Protein AF-A0A7J4FK03-F1 (afdb_monomer_lite)

Radius of gyration: 20.82 Å; chains: 1; bounding box: 54×34×76 Å

Sequence (248 aa):
MVETRYYSAKLHLHSCFESKASMRGHCFRAKRLGVDIIWITDHDRRICWRRNKAFWEDNFERKHLANHLDAKGRFDGWRVIALDEGIVGGAELMSGISLSGKQSMRIWARSTHTRREWGSLQIKFSTKGKKHQRSLMMGVSISLAIRPEQDFGENGRLRICVELSQQPPSFDVENLTYVIGGNDEKDKTISLGDLKRGKWNILCLDLTNDALEYTKGGVDNVFGGLSLLVDSRRGEHVEFFIDDFRLR

Foldseek 3Di:
DPDDDDAAEAAEAAALAPDQAFPQRVVLVCVVVRHPYYHHDHDDCVVPHDLPDQLDKDQPPDPWADDPPQPDQRDAFKDFDDWDPQKDWDKTWDAPDGPDDGIWIKTKMWGALPFPDKTWTKMWGHDHPRSLKGQLVSQKKKKKKKAWQDWQEQFKKKKKKWWKFQHPDVRDIKIAIEMEHHDDPPDLYHYPYTDDHRDIDIDMGRQQCCQLPRTPPRSSIMGRTIMMIIIGGNGGMTMMTMGTITID

pLDDT: mean 89.6, std 10.39, range [51.88, 98.19]

Structure (mmCIF, N/CA/C/O backbone):
data_AF-A0A7J4FK03-F1
#
_entry.id   AF-A0A7J4FK03-F1
#
loop_
_atom_site.group_PDB
_atom_site.id
_atom_site.type_symbol
_atom_site.label_atom_id
_atom_site.label_alt_id
_atom_site.label_comp_id
_atom_site.label_asym_id
_atom_site.label_entity_id
_atom_site.label_seq_id
_atom_site.pdbx_PDB_ins_code
_atom_site.Cartn_x
_atom_site.Cartn_y
_atom_site.Cartn_z
_at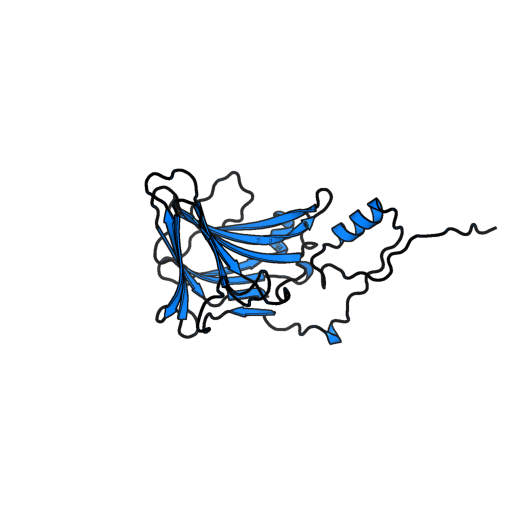om_site.occupancy
_atom_site.B_iso_or_equiv
_atom_site.auth_seq_id
_atom_site.auth_comp_id
_atom_site.auth_asym_id
_atom_site.auth_atom_id
_atom_site.pdbx_PDB_model_num
ATOM 1 N N . MET A 1 1 ? 30.052 -5.604 -50.661 1.00 62.19 1 MET A N 1
ATOM 2 C CA . MET A 1 1 ? 30.383 -4.655 -49.577 1.00 62.19 1 MET A CA 1
ATOM 3 C C . MET A 1 1 ? 29.383 -4.877 -48.462 1.00 62.19 1 MET A C 1
ATOM 5 O O . MET A 1 1 ? 28.198 -4.906 -48.758 1.00 62.19 1 MET A O 1
ATOM 9 N N . VAL A 1 2 ? 29.842 -5.112 -47.233 1.00 67.69 2 VAL A N 1
ATOM 10 C CA . VAL A 1 2 ? 28.948 -5.128 -46.067 1.00 67.69 2 VAL A CA 1
ATOM 11 C C . VAL A 1 2 ? 28.730 -3.673 -45.673 1.00 67.69 2 VAL A C 1
ATOM 13 O O . VAL A 1 2 ? 29.697 -2.943 -45.473 1.00 67.69 2 VAL A O 1
ATOM 16 N N . GLU A 1 3 ? 27.478 -3.235 -45.652 1.00 79.19 3 GLU A N 1
ATOM 17 C CA . GLU A 1 3 ? 27.119 -1.867 -45.294 1.00 79.19 3 GLU A CA 1
ATOM 18 C C . GLU A 1 3 ? 27.329 -1.657 -43.786 1.00 79.19 3 GLU A C 1
ATOM 20 O O . GLU A 1 3 ? 26.751 -2.365 -42.958 1.00 79.19 3 GLU A O 1
ATOM 25 N N . THR A 1 4 ? 28.189 -0.705 -43.417 1.00 85.38 4 THR A N 1
ATOM 26 C CA . THR A 1 4 ? 28.418 -0.344 -42.013 1.00 85.38 4 THR A CA 1
ATOM 27 C C . THR A 1 4 ? 27.246 0.492 -41.516 1.00 85.38 4 THR A C 1
ATOM 29 O O . THR A 1 4 ? 27.073 1.638 -41.930 1.00 85.38 4 THR A O 1
ATOM 32 N N . ARG A 1 5 ? 26.454 -0.065 -40.597 1.00 88.69 5 ARG A N 1
ATOM 33 C CA . ARG A 1 5 ? 25.326 0.627 -39.965 1.00 88.69 5 ARG A CA 1
ATOM 34 C C . ARG A 1 5 ? 25.662 1.032 -38.533 1.00 88.69 5 ARG A C 1
ATOM 36 O O . ARG A 1 5 ? 26.142 0.214 -37.751 1.00 88.69 5 ARG A O 1
ATOM 43 N N . TYR A 1 6 ? 25.374 2.286 -38.190 1.00 89.62 6 TYR A N 1
ATOM 44 C CA . TYR A 1 6 ? 25.494 2.802 -36.828 1.00 89.62 6 TYR A CA 1
ATOM 45 C C . TYR A 1 6 ? 24.207 2.548 -36.045 1.00 89.62 6 TYR A C 1
ATOM 47 O O . TYR A 1 6 ? 23.111 2.719 -36.578 1.00 89.62 6 TYR A O 1
ATOM 55 N N . TYR A 1 7 ? 24.362 2.171 -34.777 1.00 91.81 7 TYR A N 1
ATOM 56 C CA . TYR A 1 7 ? 23.262 1.963 -33.842 1.00 91.81 7 TYR A CA 1
ATOM 57 C C . TYR A 1 7 ? 23.482 2.809 -32.597 1.00 91.81 7 TYR A C 1
ATOM 59 O O . TYR A 1 7 ? 24.579 2.853 -32.034 1.00 91.81 7 TYR A O 1
ATOM 67 N N . SER A 1 8 ? 22.423 3.468 -32.155 1.00 94.00 8 SER A N 1
ATOM 68 C CA . SER A 1 8 ? 22.392 4.184 -30.891 1.00 94.00 8 SER A CA 1
ATOM 69 C C . SER A 1 8 ? 22.134 3.203 -29.744 1.00 94.00 8 SER A C 1
ATOM 71 O O . SER A 1 8 ? 21.221 2.376 -29.788 1.00 94.00 8 SER A O 1
ATOM 73 N N . ALA A 1 9 ? 22.954 3.270 -28.696 1.00 93.38 9 ALA A N 1
ATOM 74 C CA . ALA A 1 9 ? 22.885 2.324 -27.588 1.00 93.38 9 ALA A CA 1
ATOM 75 C C . ALA A 1 9 ? 22.925 3.027 -26.227 1.00 93.38 9 ALA A C 1
ATOM 77 O O . ALA A 1 9 ? 23.769 3.889 -25.976 1.00 93.38 9 ALA A O 1
ATOM 78 N N . LYS A 1 10 ? 22.043 2.613 -25.312 1.00 93.06 10 LYS A N 1
ATOM 79 C CA . LYS A 1 10 ? 22.104 2.961 -23.887 1.00 93.06 10 LYS A CA 1
ATOM 80 C C . LYS A 1 10 ? 22.686 1.778 -23.118 1.00 93.06 10 LYS A C 1
ATOM 82 O O . LYS A 1 10 ? 21.983 0.806 -22.874 1.00 93.06 10 LYS A O 1
ATOM 87 N N . LEU A 1 11 ? 23.962 1.874 -22.743 1.00 92.00 11 LEU A N 1
ATOM 88 C CA . LEU A 1 11 ? 24.744 0.719 -22.273 1.00 92.00 11 LEU A CA 1
ATOM 89 C C . LEU A 1 11 ? 24.692 0.434 -20.762 1.00 92.00 11 LEU A C 1
ATOM 91 O O . LEU A 1 11 ? 25.147 -0.615 -20.326 1.00 92.00 11 LEU A O 1
ATOM 95 N N . HIS A 1 12 ? 24.180 1.365 -19.960 1.00 91.00 12 HIS A N 1
ATOM 96 C CA . HIS A 1 12 ? 24.112 1.207 -18.509 1.00 91.00 12 HIS A CA 1
ATOM 97 C C . HIS A 1 12 ? 22.764 1.705 -18.002 1.00 91.00 12 HIS A C 1
ATOM 99 O O . HIS A 1 12 ? 22.457 2.906 -18.076 1.00 91.00 12 HIS A O 1
ATOM 105 N N . LEU A 1 13 ? 21.944 0.761 -17.555 1.00 89.81 13 LEU A N 1
ATOM 106 C CA . LEU A 1 13 ? 20.583 0.987 -17.103 1.00 89.81 13 LEU A CA 1
ATOM 107 C C . LEU A 1 13 ? 20.190 -0.100 -16.107 1.00 89.81 13 LEU A C 1
ATOM 109 O O . LEU A 1 13 ? 20.446 -1.274 -16.345 1.00 89.81 13 LEU A O 1
ATOM 113 N N . HIS A 1 14 ? 19.525 0.294 -15.031 1.00 88.25 14 HIS A N 1
ATOM 114 C CA . HIS A 1 14 ? 18.989 -0.638 -14.047 1.00 88.25 14 HIS A CA 1
ATOM 115 C C . HIS A 1 14 ? 17.530 -0.958 -14.358 1.00 88.25 14 HIS A C 1
ATOM 117 O O . HIS A 1 14 ? 16.763 -0.061 -14.715 1.00 88.25 14 HIS A O 1
ATOM 123 N N . SER A 1 15 ? 17.155 -2.222 -14.214 1.00 87.00 15 SER A N 1
ATOM 124 C CA . SER A 1 15 ? 15.799 -2.718 -14.404 1.00 87.00 15 SER A CA 1
ATOM 125 C C . SER A 1 15 ? 14.886 -2.391 -13.219 1.00 87.00 15 SER A C 1
ATOM 127 O O . SER A 1 15 ? 15.289 -1.793 -12.217 1.00 87.00 15 SER A O 1
ATOM 129 N N . CYS A 1 16 ? 13.649 -2.884 -13.298 1.00 84.50 16 CYS A N 1
ATOM 130 C CA . CYS A 1 16 ? 12.690 -2.896 -12.197 1.00 84.50 16 CYS A CA 1
ATOM 131 C C . CYS A 1 16 ? 13.201 -3.594 -10.917 1.00 84.50 16 CYS A C 1
ATOM 133 O O . CYS A 1 16 ? 12.658 -3.360 -9.838 1.00 84.50 16 CYS A O 1
ATOM 135 N N . PHE A 1 17 ? 14.232 -4.446 -10.994 1.00 82.88 17 PHE A N 1
ATOM 136 C CA . PHE A 1 17 ? 14.801 -5.117 -9.820 1.00 82.88 17 PHE A CA 1
ATOM 137 C C . PHE A 1 17 ? 15.606 -4.181 -8.914 1.00 82.88 17 PHE A C 1
ATOM 139 O O . PHE A 1 17 ? 15.760 -4.480 -7.730 1.00 82.88 17 PHE A O 1
ATOM 146 N N . GLU A 1 18 ? 16.084 -3.052 -9.438 1.00 79.44 18 GLU A N 1
ATOM 147 C CA . GLU A 1 18 ? 16.926 -2.103 -8.694 1.00 79.44 18 GLU A CA 1
ATOM 148 C C . GLU A 1 18 ? 16.458 -0.650 -8.802 1.00 79.44 18 GLU A C 1
ATOM 150 O O . GLU A 1 18 ? 16.918 0.221 -8.062 1.00 79.44 18 GLU A O 1
ATOM 155 N N . SER A 1 19 ? 15.528 -0.379 -9.713 1.00 78.19 19 SER A N 1
ATOM 156 C CA . SER A 1 19 ? 14.978 0.940 -9.984 1.00 78.19 19 SER A CA 1
ATOM 157 C C . SER A 1 19 ? 13.458 0.937 -9.867 1.00 78.19 19 SER A C 1
ATOM 159 O O . SER A 1 19 ? 12.792 -0.086 -9.955 1.00 78.19 19 SER A O 1
ATOM 161 N N . LYS A 1 20 ? 12.892 2.135 -9.722 1.00 81.94 20 LYS A N 1
ATOM 162 C CA . LYS A 1 20 ? 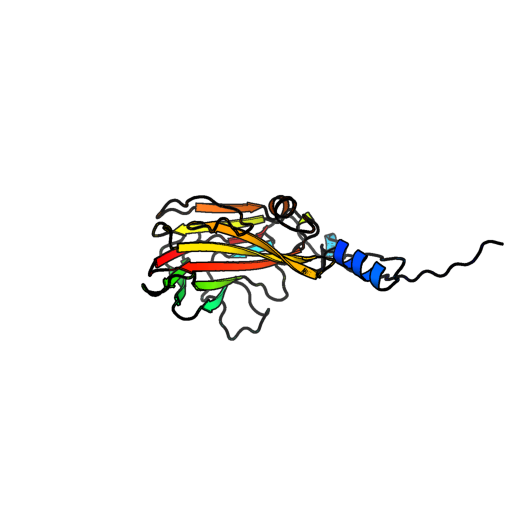11.443 2.389 -9.678 1.00 81.94 20 LYS A CA 1
ATOM 163 C C . LYS A 1 20 ? 10.743 2.288 -11.041 1.00 81.94 20 LYS A C 1
ATOM 165 O O . LYS A 1 20 ? 9.535 2.488 -11.116 1.00 81.94 20 LYS A O 1
ATOM 170 N N . ALA A 1 21 ? 11.500 2.121 -12.123 1.00 85.75 21 ALA A N 1
ATOM 171 C CA . ALA A 1 21 ? 10.977 2.128 -13.483 1.00 85.75 21 ALA A CA 1
ATOM 172 C C . ALA A 1 21 ? 10.713 0.701 -13.974 1.00 85.75 21 ALA A C 1
ATOM 174 O O . ALA A 1 21 ? 11.497 -0.208 -13.714 1.00 85.75 21 ALA A O 1
ATOM 175 N N . SER A 1 22 ? 9.610 0.524 -14.699 1.00 90.12 22 SER A N 1
ATOM 176 C CA . SER A 1 22 ? 9.280 -0.742 -15.348 1.00 90.12 22 SER A CA 1
ATOM 177 C C . SER A 1 22 ? 10.165 -0.986 -16.574 1.00 90.12 22 SER A C 1
ATOM 179 O O . SER A 1 22 ? 10.638 -0.040 -17.221 1.00 90.12 22 SER A O 1
ATOM 181 N N . MET A 1 23 ? 10.374 -2.254 -16.929 1.00 91.12 23 MET A N 1
ATOM 182 C CA . MET A 1 23 ? 11.131 -2.637 -18.125 1.00 91.12 23 MET A CA 1
ATOM 183 C C . MET A 1 23 ? 10.460 -2.107 -19.384 1.00 91.12 23 MET A C 1
ATOM 185 O O . MET A 1 23 ? 11.107 -1.523 -20.257 1.00 91.12 23 MET A O 1
ATOM 189 N N . ARG A 1 24 ? 9.133 -2.229 -19.451 1.00 91.56 24 ARG A N 1
ATOM 190 C CA . ARG A 1 24 ? 8.324 -1.680 -20.535 1.00 91.56 24 ARG A CA 1
ATOM 191 C C . ARG A 1 24 ? 8.482 -0.166 -20.633 1.00 91.56 24 ARG A C 1
ATOM 193 O O . ARG A 1 24 ? 8.555 0.364 -21.742 1.00 91.56 24 ARG A O 1
ATOM 200 N N . GLY A 1 25 ? 8.567 0.531 -19.500 1.00 91.00 25 GLY A N 1
ATOM 201 C CA . GLY A 1 25 ? 8.829 1.966 -19.447 1.00 91.00 25 GLY A CA 1
ATOM 202 C C . GLY A 1 25 ? 10.163 2.338 -20.096 1.00 91.00 25 GLY A C 1
ATOM 203 O O . GLY A 1 25 ? 10.214 3.271 -20.905 1.00 91.00 25 GLY A O 1
ATOM 204 N N . HIS A 1 26 ? 11.223 1.579 -19.808 1.00 92.12 26 HIS A N 1
ATOM 205 C CA . HIS A 1 26 ? 12.528 1.756 -20.448 1.00 92.12 26 HIS A CA 1
ATOM 206 C C . HIS A 1 26 ? 12.468 1.529 -21.961 1.00 92.12 26 HIS A C 1
ATOM 208 O O . HIS A 1 26 ? 12.874 2.414 -22.719 1.00 92.12 26 HIS A O 1
ATOM 214 N N . CYS A 1 27 ? 11.887 0.413 -22.407 1.00 92.25 27 CYS A N 1
ATOM 215 C CA . CYS A 1 27 ? 11.750 0.092 -23.830 1.00 92.25 27 CYS A CA 1
ATOM 216 C C . CYS A 1 27 ? 10.915 1.132 -24.590 1.00 92.25 27 CYS A C 1
ATOM 218 O O . CYS A 1 27 ? 11.285 1.558 -25.685 1.00 92.25 27 CYS A O 1
ATOM 220 N N . PHE A 1 28 ? 9.811 1.598 -24.000 1.00 93.69 28 PHE A N 1
ATOM 221 C CA . PHE A 1 28 ? 8.960 2.610 -24.620 1.00 93.69 28 PHE A CA 1
ATOM 222 C C . PHE A 1 28 ? 9.691 3.946 -24.790 1.00 93.69 28 PHE A C 1
ATOM 224 O O . PHE A 1 28 ? 9.608 4.563 -25.854 1.00 93.69 28 PHE A O 1
ATOM 231 N N . ARG A 1 29 ? 10.433 4.399 -23.767 1.00 92.56 29 ARG A N 1
ATOM 232 C CA . ARG A 1 29 ? 11.220 5.638 -23.868 1.00 92.56 29 ARG A CA 1
ATOM 233 C C . ARG A 1 29 ? 12.353 5.517 -24.876 1.00 92.56 29 ARG A C 1
ATOM 235 O O . ARG A 1 29 ? 12.533 6.444 -25.656 1.00 92.56 29 ARG A O 1
ATOM 242 N N . ALA A 1 30 ? 13.072 4.397 -24.889 1.00 93.38 30 ALA A N 1
ATOM 243 C CA . ALA A 1 30 ? 14.131 4.160 -25.865 1.00 93.38 30 ALA A CA 1
ATOM 244 C C . ALA A 1 30 ? 13.597 4.254 -27.296 1.00 93.38 30 ALA A C 1
ATOM 246 O O . ALA A 1 30 ? 14.106 5.051 -28.079 1.00 93.38 30 ALA A O 1
ATOM 247 N N . LYS A 1 31 ? 12.485 3.566 -27.590 1.00 93.56 31 LYS A N 1
ATOM 248 C CA . LYS A 1 31 ? 11.832 3.639 -28.902 1.00 93.56 31 LYS A CA 1
ATOM 249 C C . LYS A 1 31 ? 11.440 5.071 -29.279 1.00 93.56 31 LYS A C 1
ATOM 251 O O . LYS A 1 31 ? 11.669 5.484 -30.410 1.00 93.56 31 LYS A O 1
ATOM 256 N N . ARG A 1 32 ? 10.875 5.851 -28.347 1.00 94.81 32 ARG A N 1
ATOM 257 C CA . ARG A 1 32 ? 10.510 7.261 -28.601 1.00 94.81 32 ARG A CA 1
ATOM 258 C C . ARG A 1 32 ? 11.710 8.172 -28.852 1.00 94.81 32 ARG A C 1
ATOM 260 O O . ARG A 1 32 ? 11.554 9.176 -29.535 1.00 94.81 32 ARG A O 1
ATOM 267 N N . LEU A 1 33 ? 12.863 7.847 -28.278 1.00 94.81 33 LEU A N 1
ATOM 268 C CA . LEU A 1 33 ? 14.102 8.606 -28.435 1.00 94.81 33 LEU A CA 1
ATOM 269 C C . LEU A 1 33 ? 14.949 8.121 -29.620 1.00 94.81 33 LEU A C 1
ATOM 271 O O . LEU A 1 33 ? 16.035 8.650 -29.828 1.00 94.81 33 LEU A O 1
ATOM 275 N N . GLY A 1 34 ? 14.476 7.122 -30.373 1.00 94.81 34 GLY A N 1
ATOM 276 C CA . GLY A 1 34 ? 15.239 6.520 -31.465 1.00 94.81 34 GLY A CA 1
ATOM 277 C C . GLY A 1 34 ? 16.458 5.728 -30.990 1.00 94.81 34 GLY A C 1
ATOM 278 O O . GLY A 1 34 ? 17.393 5.582 -31.760 1.00 94.81 34 GLY A O 1
ATOM 279 N N . VAL A 1 35 ? 16.460 5.252 -29.737 1.00 96.00 35 VAL A N 1
ATOM 280 C CA . VAL A 1 35 ? 17.515 4.382 -29.201 1.00 96.00 35 VAL A CA 1
ATOM 281 C C . VAL A 1 35 ? 17.285 2.954 -29.686 1.00 96.00 35 VAL A C 1
ATOM 283 O O . VAL A 1 35 ? 16.257 2.356 -29.363 1.00 96.00 35 VAL A O 1
ATOM 286 N N . ASP A 1 36 ? 18.249 2.409 -30.423 1.00 93.50 36 ASP A N 1
ATOM 287 C CA . ASP A 1 36 ? 18.150 1.086 -31.047 1.00 93.50 36 ASP A CA 1
ATOM 288 C C . ASP A 1 36 ? 18.372 -0.050 -30.040 1.00 93.50 36 ASP A C 1
ATOM 290 O O . ASP A 1 36 ? 17.720 -1.092 -30.111 1.00 93.50 36 ASP A O 1
ATOM 294 N N . ILE A 1 37 ? 19.296 0.146 -29.091 1.00 93.56 37 ILE A N 1
ATOM 295 C CA . ILE A 1 37 ? 19.732 -0.886 -28.142 1.00 93.56 37 ILE A CA 1
ATOM 296 C C . ILE A 1 37 ? 19.673 -0.356 -26.708 1.00 93.56 37 ILE A C 1
ATOM 298 O O . ILE A 1 37 ? 20.207 0.708 -26.388 1.00 93.56 37 ILE A O 1
ATOM 302 N N . ILE A 1 38 ? 19.088 -1.146 -25.809 1.00 94.00 38 ILE A N 1
ATOM 303 C CA . ILE A 1 38 ? 19.212 -0.957 -24.362 1.00 94.00 38 ILE A CA 1
ATOM 304 C C . ILE A 1 38 ? 19.983 -2.140 -23.796 1.00 94.00 38 ILE A C 1
ATOM 306 O O . ILE A 1 38 ? 19.612 -3.289 -24.023 1.00 94.00 38 ILE A O 1
ATOM 310 N N . TRP A 1 39 ? 21.012 -1.848 -23.013 1.00 92.88 39 TRP A N 1
ATOM 311 C CA . TRP A 1 39 ? 21.715 -2.833 -22.212 1.00 92.88 39 TRP A CA 1
ATOM 312 C C . TRP A 1 39 ? 21.396 -2.600 -20.738 1.00 92.88 39 TRP A C 1
ATOM 314 O O . TRP A 1 39 ? 21.617 -1.512 -20.201 1.00 92.88 39 TRP A O 1
ATOM 324 N N . ILE A 1 40 ? 20.870 -3.634 -20.088 1.00 90.88 40 ILE A N 1
ATOM 325 C CA . ILE A 1 40 ? 20.495 -3.602 -18.676 1.00 90.88 40 ILE A CA 1
ATOM 326 C C . ILE A 1 40 ? 21.610 -4.240 -17.856 1.00 90.88 40 ILE A C 1
ATOM 328 O O . ILE A 1 40 ? 22.058 -5.346 -18.150 1.00 90.88 40 ILE A O 1
ATOM 332 N N . THR A 1 41 ? 22.075 -3.512 -16.849 1.00 90.50 41 THR A N 1
ATOM 333 C CA . THR A 1 41 ? 23.257 -3.815 -16.038 1.00 90.50 41 THR A CA 1
ATOM 334 C C . THR A 1 41 ? 22.912 -3.729 -14.555 1.00 90.50 41 THR A C 1
ATOM 336 O O . THR A 1 41 ? 23.447 -2.880 -13.840 1.00 90.50 41 THR A O 1
ATOM 339 N N . ASP A 1 42 ? 21.992 -4.574 -14.097 1.00 87.00 42 ASP A N 1
ATOM 340 C CA . ASP A 1 42 ? 21.705 -4.690 -12.664 1.00 87.00 42 ASP A CA 1
ATOM 341 C C . ASP A 1 42 ? 22.919 -5.221 -11.894 1.00 87.00 42 ASP A C 1
ATOM 343 O O . ASP A 1 42 ? 23.751 -5.955 -12.440 1.00 87.00 42 ASP A O 1
ATOM 347 N N . HIS A 1 43 ? 23.016 -4.873 -10.613 1.00 83.00 43 HIS A N 1
ATOM 348 C CA . HIS A 1 43 ? 24.051 -5.398 -9.738 1.00 83.00 43 HIS A CA 1
ATOM 349 C C . HIS A 1 43 ? 23.846 -6.894 -9.476 1.00 83.00 43 HIS A C 1
ATOM 351 O O . HIS A 1 43 ? 22.738 -7.441 -9.434 1.00 83.00 43 HIS A O 1
ATOM 357 N N . ASP A 1 44 ? 24.960 -7.579 -9.230 1.00 79.81 44 ASP A N 1
ATOM 358 C CA . ASP A 1 44 ? 24.939 -8.974 -8.818 1.00 79.81 44 ASP A CA 1
ATOM 359 C C . ASP A 1 44 ? 24.281 -9.117 -7.435 1.00 79.81 44 ASP A C 1
ATOM 361 O O . ASP A 1 44 ? 24.718 -8.545 -6.430 1.00 79.81 44 ASP A O 1
ATOM 365 N N . ARG A 1 45 ? 23.238 -9.948 -7.360 1.00 66.12 45 ARG A N 1
ATOM 366 C CA . ARG A 1 45 ? 22.487 -10.205 -6.124 1.00 66.12 45 ARG A CA 1
ATOM 367 C C . ARG A 1 45 ? 23.341 -10.770 -4.988 1.00 66.12 45 ARG A C 1
ATOM 369 O O . ARG A 1 45 ? 22.996 -10.536 -3.831 1.00 66.12 45 ARG A O 1
ATOM 376 N N . ARG A 1 46 ? 24.450 -11.462 -5.280 1.00 64.75 46 ARG A N 1
ATOM 377 C CA . ARG A 1 46 ? 25.405 -11.964 -4.269 1.00 64.75 46 ARG A CA 1
ATOM 378 C C . ARG A 1 46 ? 26.086 -10.833 -3.504 1.00 64.75 46 ARG A C 1
ATOM 380 O O . ARG A 1 46 ? 26.491 -11.032 -2.364 1.00 64.75 46 ARG A O 1
ATOM 387 N N . ILE A 1 47 ? 26.198 -9.663 -4.125 1.00 59.53 47 ILE A N 1
ATOM 388 C CA . ILE A 1 47 ? 26.866 -8.492 -3.558 1.00 59.53 47 ILE A CA 1
ATOM 389 C C . ILE A 1 47 ? 25.865 -7.628 -2.781 1.00 59.53 47 ILE A C 1
ATOM 391 O O . ILE A 1 47 ? 26.239 -6.998 -1.794 1.00 59.53 47 ILE A O 1
ATOM 395 N N . CYS A 1 48 ? 24.583 -7.631 -3.164 1.00 53.62 48 CYS A N 1
ATOM 396 C CA . CYS A 1 48 ? 23.648 -6.621 -2.672 1.00 53.62 48 CYS A CA 1
ATOM 397 C C . CYS A 1 48 ? 22.419 -7.149 -1.886 1.00 53.62 48 CYS A C 1
ATOM 399 O O . CYS A 1 48 ? 21.813 -6.344 -1.181 1.00 53.62 48 CYS A O 1
ATOM 401 N N . TRP A 1 49 ? 21.996 -8.429 -1.967 1.00 54.94 49 TRP A N 1
ATOM 402 C CA . TRP A 1 49 ? 20.666 -8.840 -1.447 1.00 54.94 49 TRP A CA 1
ATOM 403 C C . TRP A 1 49 ? 20.622 -10.228 -0.773 1.00 54.94 49 TRP A C 1
ATOM 405 O O . TRP A 1 49 ? 20.857 -11.259 -1.402 1.00 54.94 49 TRP A O 1
ATOM 415 N N . ARG A 1 50 ? 20.215 -10.286 0.508 1.00 51.88 50 ARG A N 1
ATOM 416 C CA . ARG A 1 50 ? 19.874 -11.543 1.211 1.00 51.88 50 ARG A CA 1
ATOM 417 C C . ARG A 1 50 ? 18.398 -11.899 0.969 1.00 51.88 50 ARG A C 1
ATOM 419 O O . ARG A 1 50 ? 17.520 -11.133 1.343 1.00 51.88 50 ARG A O 1
ATOM 426 N N . ARG A 1 51 ? 18.140 -13.071 0.372 1.00 51.94 51 ARG A N 1
ATOM 427 C CA . ARG A 1 51 ? 16.828 -13.526 -0.147 1.00 51.94 51 ARG A CA 1
ATOM 428 C C . ARG A 1 51 ? 15.812 -14.058 0.883 1.00 51.94 51 ARG A C 1
ATOM 430 O O . ARG A 1 51 ? 14.650 -14.184 0.535 1.00 51.94 51 ARG A O 1
ATOM 437 N N . ASN A 1 52 ? 16.212 -14.382 2.116 1.00 52.00 52 ASN A N 1
ATOM 438 C CA . ASN A 1 52 ? 15.413 -15.277 2.979 1.00 52.00 52 ASN A CA 1
ATOM 439 C C . ASN A 1 52 ? 14.719 -14.604 4.182 1.00 52.00 52 ASN A C 1
ATOM 441 O O . ASN A 1 52 ? 14.429 -15.275 5.169 1.00 52.00 52 ASN A O 1
ATOM 445 N N . LYS A 1 53 ? 14.476 -13.290 4.160 1.00 61.38 53 LYS A N 1
ATOM 446 C CA . LYS A 1 53 ? 13.743 -12.588 5.231 1.00 61.38 53 LYS A CA 1
ATOM 447 C C . LYS A 1 53 ? 12.756 -11.595 4.630 1.00 61.38 53 LYS A C 1
ATOM 449 O O . LYS A 1 53 ? 13.015 -11.091 3.540 1.00 61.38 53 LYS A O 1
ATOM 454 N N . ALA A 1 54 ? 11.680 -11.292 5.367 1.00 57.31 54 ALA A N 1
ATOM 455 C CA . ALA A 1 54 ? 10.889 -10.094 5.100 1.00 57.31 54 ALA A CA 1
ATOM 456 C C . ALA A 1 54 ? 11.862 -8.922 4.958 1.00 57.31 54 ALA A C 1
ATOM 458 O O . ALA A 1 54 ? 12.758 -8.746 5.791 1.00 57.31 54 ALA A O 1
ATOM 459 N N . PHE A 1 55 ? 11.754 -8.183 3.861 1.00 79.81 55 PHE A N 1
ATOM 460 C CA . PHE A 1 55 ? 12.701 -7.108 3.602 1.00 79.81 55 PHE A CA 1
ATOM 461 C C . PHE A 1 55 ? 12.316 -5.827 4.346 1.00 79.81 55 PHE A C 1
ATOM 463 O O . PHE A 1 55 ? 13.134 -4.910 4.440 1.00 79.81 55 PHE A O 1
ATOM 470 N N . TRP A 1 56 ? 11.104 -5.781 4.905 1.00 87.75 56 TRP A N 1
ATOM 471 C CA . TRP A 1 56 ? 10.730 -4.846 5.952 1.00 87.75 56 TRP A CA 1
ATOM 472 C C . TRP A 1 56 ? 9.763 -5.481 6.955 1.00 87.75 56 TRP A C 1
ATOM 474 O O . TRP A 1 56 ? 8.862 -6.225 6.569 1.00 87.75 56 TRP A O 1
ATOM 484 N N . GLU A 1 57 ? 9.934 -5.141 8.230 1.00 90.75 57 GLU A N 1
ATOM 485 C CA . GLU A 1 57 ? 9.059 -5.541 9.331 1.00 90.75 57 GLU A CA 1
ATOM 486 C C . GLU A 1 57 ? 8.842 -4.344 10.264 1.00 90.75 57 GLU A C 1
ATOM 488 O O . GLU A 1 57 ? 9.775 -3.588 10.547 1.00 90.75 57 GLU A O 1
ATOM 493 N N . ASP A 1 58 ? 7.602 -4.151 10.704 1.00 91.31 58 ASP A N 1
ATOM 494 C CA . ASP A 1 58 ? 7.228 -3.156 11.702 1.00 91.31 58 ASP A CA 1
ATOM 495 C C . ASP A 1 58 ? 6.294 -3.796 12.732 1.00 91.31 58 ASP A C 1
ATOM 497 O O . ASP A 1 58 ? 5.129 -4.067 12.448 1.00 91.31 58 ASP A O 1
ATOM 501 N N . ASN A 1 59 ? 6.833 -4.034 13.925 1.00 88.56 59 ASN A N 1
ATOM 502 C CA . ASN A 1 59 ? 6.111 -4.544 15.092 1.00 88.56 59 ASN A CA 1
ATOM 503 C C . ASN A 1 59 ? 5.634 -3.418 16.020 1.00 88.56 59 ASN A C 1
ATOM 505 O O . ASN A 1 59 ? 5.273 -3.668 17.160 1.00 88.56 59 ASN A O 1
ATOM 509 N N . PHE A 1 60 ? 5.737 -2.161 15.575 1.00 93.50 60 PHE A N 1
ATOM 510 C CA . PHE A 1 60 ? 5.266 -0.986 16.297 1.00 93.50 60 PHE A CA 1
ATOM 511 C C . PHE A 1 60 ? 5.915 -0.717 17.662 1.00 93.50 60 PHE A C 1
ATOM 513 O O . PHE A 1 60 ? 5.543 0.262 18.290 1.00 93.50 60 PHE A O 1
ATOM 520 N N . GLU A 1 61 ? 6.979 -1.420 18.070 1.00 93.69 61 GLU A N 1
ATOM 521 C CA . GLU A 1 61 ? 7.689 -1.254 19.363 1.00 93.69 61 GLU A CA 1
ATOM 522 C C . GLU A 1 61 ? 8.561 0.023 19.473 1.00 93.69 61 GLU A C 1
ATOM 524 O O . GLU A 1 61 ? 9.321 0.228 20.422 1.00 93.69 61 GLU A O 1
ATOM 529 N N . ARG A 1 62 ? 8.478 0.915 18.486 1.00 89.25 62 ARG A N 1
ATOM 530 C CA . ARG A 1 62 ? 9.157 2.221 18.478 1.00 89.25 62 ARG A CA 1
ATOM 531 C C . ARG A 1 62 ? 8.498 3.201 19.461 1.00 89.25 62 ARG A C 1
ATOM 533 O O . ARG A 1 62 ? 7.332 3.068 19.790 1.00 89.25 62 ARG A O 1
ATOM 540 N N . LYS A 1 63 ? 9.202 4.254 19.892 1.00 87.50 63 LYS A N 1
ATOM 541 C CA . LYS A 1 63 ? 8.627 5.235 20.841 1.00 87.50 63 LYS A CA 1
ATOM 542 C C . LYS A 1 63 ? 7.498 6.083 20.249 1.00 87.50 63 LYS A C 1
ATOM 544 O O . LYS A 1 63 ? 6.555 6.422 20.952 1.00 87.50 63 LYS A O 1
ATOM 549 N N . HIS A 1 64 ? 7.618 6.454 18.976 1.00 89.19 64 HIS A N 1
ATOM 550 C CA . HIS A 1 64 ? 6.685 7.349 18.295 1.00 89.19 64 HIS A CA 1
ATOM 551 C C . HIS A 1 64 ? 6.527 6.940 16.827 1.00 89.19 64 HIS A C 1
ATOM 553 O O . HIS A 1 64 ? 7.452 6.377 16.231 1.00 89.19 64 HIS A O 1
ATOM 559 N N . LEU A 1 65 ? 5.374 7.265 16.236 1.00 90.06 65 LEU A N 1
ATOM 560 C CA . LEU A 1 65 ? 5.205 7.269 14.782 1.00 90.06 65 LEU A CA 1
ATOM 561 C C . LEU A 1 65 ? 6.114 8.330 14.141 1.00 90.06 65 LEU A C 1
ATOM 563 O O . LEU A 1 65 ? 6.583 9.255 14.810 1.00 90.06 65 LEU A O 1
ATOM 567 N N . ALA A 1 66 ? 6.365 8.206 12.839 1.00 86.25 66 ALA A N 1
ATOM 568 C CA . ALA A 1 66 ? 7.156 9.200 12.125 1.00 86.25 66 ALA A CA 1
ATOM 569 C C . ALA A 1 66 ? 6.409 10.542 12.083 1.00 86.25 66 ALA A C 1
ATOM 571 O O . ALA A 1 66 ? 5.204 10.588 11.831 1.00 86.25 66 ALA A O 1
ATOM 572 N N . ASN A 1 67 ? 7.123 11.646 12.301 1.00 77.94 67 ASN A N 1
ATOM 573 C CA . ASN A 1 67 ? 6.523 12.971 12.479 1.00 77.94 67 ASN A CA 1
ATOM 574 C C . ASN A 1 67 ? 6.740 13.863 11.249 1.00 77.94 67 ASN A C 1
ATOM 576 O O . ASN A 1 67 ? 7.581 13.586 10.407 1.00 77.94 67 ASN A O 1
ATOM 580 N N . HIS A 1 68 ? 6.000 14.964 11.126 1.00 63.53 68 HIS A N 1
ATOM 581 C CA . HIS A 1 68 ? 6.085 15.861 9.965 1.00 63.53 68 HIS A CA 1
ATOM 582 C C . HIS A 1 68 ? 7.479 16.490 9.741 1.00 63.53 68 HIS A C 1
ATOM 584 O O . HIS A 1 68 ? 7.760 16.928 8.625 1.00 63.53 68 HIS A O 1
ATOM 590 N N . LEU A 1 69 ? 8.350 16.510 10.761 1.00 62.41 69 LEU A N 1
ATOM 591 C CA . LEU A 1 69 ? 9.701 17.072 10.680 1.00 62.41 69 LEU A CA 1
ATOM 592 C C . LEU A 1 69 ? 10.674 16.171 9.911 1.00 62.41 69 LEU A C 1
ATOM 594 O O . LEU A 1 69 ? 11.664 16.680 9.379 1.00 62.41 69 LEU A O 1
ATOM 598 N N . ASP A 1 70 ? 10.401 14.868 9.757 1.00 61.59 70 ASP A N 1
ATOM 599 C CA . ASP A 1 70 ? 11.202 14.089 8.815 1.00 61.59 70 ASP A CA 1
ATOM 600 C C . ASP A 1 70 ? 10.754 14.414 7.381 1.00 61.59 70 ASP A C 1
ATOM 602 O O . ASP A 1 70 ? 9.653 14.057 6.950 1.00 61.59 70 ASP A O 1
ATOM 606 N N . ALA A 1 71 ? 11.615 15.097 6.627 1.00 56.47 71 ALA A N 1
ATOM 607 C CA . ALA A 1 71 ? 11.366 15.495 5.241 1.00 56.47 71 ALA A CA 1
ATOM 608 C C . ALA A 1 71 ? 10.902 14.323 4.343 1.00 56.47 71 ALA A C 1
ATOM 610 O O . ALA A 1 71 ? 11.224 13.158 4.599 1.00 56.47 71 ALA A O 1
ATOM 611 N N . LYS A 1 72 ? 10.179 14.631 3.249 1.00 55.22 72 LYS A N 1
ATOM 612 C CA . LYS A 1 72 ? 9.686 13.651 2.254 1.00 55.22 72 LYS A CA 1
ATOM 613 C C . LYS A 1 72 ? 10.776 12.623 1.896 1.00 55.22 72 LYS A C 1
ATOM 615 O O . LYS A 1 72 ? 11.769 12.956 1.255 1.00 55.22 72 LYS A O 1
ATOM 620 N N . GLY A 1 73 ? 10.572 11.368 2.309 1.00 54.84 73 GLY A N 1
ATOM 621 C CA . GL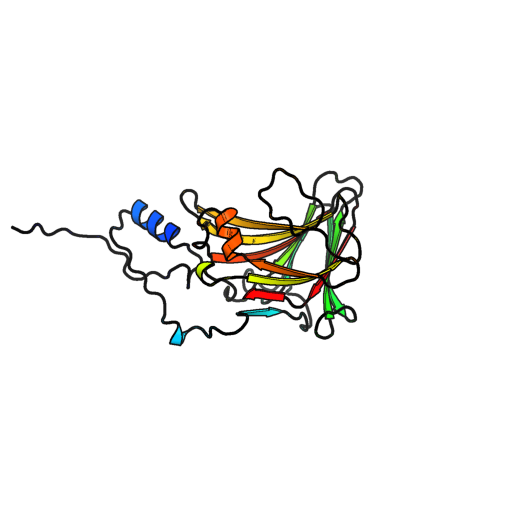Y A 1 73 ? 11.460 10.234 2.008 1.00 54.84 73 GLY A CA 1
ATOM 622 C C . GLY A 1 73 ? 12.599 9.977 3.005 1.00 54.84 73 GLY A C 1
ATOM 623 O O . GLY A 1 73 ? 13.465 9.145 2.722 1.00 54.84 73 GLY A O 1
ATOM 624 N N . ARG A 1 74 ? 12.617 10.659 4.159 1.00 65.06 74 ARG A N 1
ATOM 625 C CA . ARG A 1 74 ? 13.646 10.503 5.204 1.00 65.06 74 ARG A CA 1
ATOM 626 C C . ARG A 1 74 ? 13.149 9.846 6.498 1.00 65.06 74 ARG A C 1
ATOM 628 O O . ARG A 1 74 ? 13.817 9.988 7.515 1.00 65.06 74 ARG A O 1
ATOM 635 N N . PHE A 1 75 ? 12.048 9.099 6.478 1.00 76.56 75 PHE A N 1
ATOM 636 C CA . PHE A 1 75 ? 11.590 8.346 7.652 1.00 76.56 75 PHE A CA 1
ATOM 637 C C . PHE A 1 75 ? 11.397 6.864 7.374 1.00 76.56 75 PHE A C 1
ATOM 639 O O . PHE A 1 75 ? 11.215 6.453 6.227 1.00 76.56 75 PHE A O 1
ATOM 646 N N . ASP A 1 76 ? 11.444 6.108 8.464 1.00 85.75 76 ASP A N 1
ATOM 647 C CA . ASP A 1 76 ? 11.186 4.680 8.534 1.00 85.75 76 ASP A CA 1
ATOM 648 C C . ASP A 1 76 ? 9.927 4.462 9.382 1.00 85.75 76 ASP A C 1
ATOM 650 O O . ASP A 1 76 ? 9.909 4.833 10.558 1.00 85.75 76 ASP A O 1
ATOM 654 N N . GLY A 1 77 ? 8.883 3.874 8.796 1.00 90.56 77 GLY A N 1
ATOM 655 C CA . GLY A 1 77 ? 7.630 3.546 9.481 1.00 90.56 77 GLY A CA 1
ATOM 656 C C . GLY A 1 77 ? 6.419 4.293 8.925 1.00 90.56 77 GLY A C 1
ATOM 657 O O . GLY A 1 77 ? 6.348 4.581 7.730 1.00 90.56 77 GLY A O 1
ATOM 658 N N . TRP A 1 78 ? 5.460 4.581 9.805 1.00 93.31 78 TRP A N 1
ATOM 659 C CA . TRP A 1 78 ? 4.130 5.094 9.470 1.00 93.31 78 TRP A CA 1
ATOM 660 C C . TRP A 1 78 ? 3.942 6.547 9.898 1.00 93.31 78 TRP A C 1
ATOM 662 O O . TRP A 1 78 ? 4.480 6.971 10.924 1.00 93.31 78 TRP A O 1
ATOM 672 N N . ARG A 1 79 ? 3.165 7.303 9.116 1.00 91.44 79 ARG A N 1
ATOM 673 C CA . ARG A 1 79 ? 2.865 8.718 9.365 1.00 91.44 79 ARG A CA 1
ATOM 674 C C . ARG A 1 79 ? 1.482 9.106 8.852 1.00 91.44 79 ARG A C 1
ATOM 676 O O . ARG A 1 79 ? 1.143 8.762 7.725 1.00 91.44 79 ARG A O 1
ATOM 683 N N . VAL A 1 80 ? 0.755 9.929 9.605 1.00 91.50 80 VAL A N 1
ATOM 684 C CA . VAL A 1 80 ? -0.423 10.660 9.101 1.00 91.50 80 VAL A CA 1
ATOM 685 C C . VAL A 1 80 ? 0.020 11.770 8.143 1.00 91.50 80 VAL A C 1
ATOM 687 O O . VAL A 1 80 ? 0.795 12.645 8.532 1.00 91.50 80 VAL A O 1
ATOM 690 N N . ILE A 1 81 ? -0.436 11.731 6.890 1.00 86.69 81 ILE A N 1
ATOM 691 C CA . ILE A 1 81 ? -0.002 12.673 5.842 1.00 86.69 81 ILE A CA 1
ATOM 692 C C . ILE A 1 81 ? -1.095 13.617 5.345 1.00 86.69 81 ILE A C 1
ATOM 694 O O . ILE A 1 81 ? -0.756 14.671 4.810 1.00 86.69 81 ILE A O 1
ATOM 698 N N . ALA A 1 82 ? -2.368 13.264 5.512 1.00 80.62 82 ALA A N 1
ATOM 699 C CA . ALA A 1 82 ? -3.487 14.110 5.120 1.00 80.62 82 ALA A CA 1
ATOM 700 C C . ALA A 1 82 ? -4.732 13.790 5.952 1.00 80.62 82 ALA A C 1
ATOM 702 O O . ALA A 1 82 ? -4.925 12.653 6.392 1.00 80.62 82 ALA A O 1
ATOM 703 N N . LEU A 1 83 ? -5.558 14.813 6.139 1.00 86.69 83 LEU A N 1
ATOM 704 C CA . LEU A 1 83 ? -6.877 14.746 6.747 1.00 86.69 83 LEU A CA 1
ATOM 705 C C . LEU A 1 83 ? -7.781 15.655 5.917 1.00 86.69 83 LEU A C 1
ATOM 707 O O . LEU A 1 83 ? -7.513 16.856 5.830 1.00 86.69 83 LEU A O 1
ATOM 711 N N . ASP A 1 84 ? -8.796 15.082 5.275 1.00 91.88 84 ASP A N 1
ATOM 712 C CA . ASP A 1 84 ? -9.743 15.875 4.492 1.00 91.88 84 ASP A CA 1
ATOM 713 C C . ASP A 1 84 ? -10.526 16.834 5.403 1.00 91.88 84 ASP A C 1
ATOM 715 O O . ASP A 1 84 ? -10.808 16.533 6.568 1.00 91.88 84 ASP A O 1
ATOM 719 N N . GLU A 1 85 ? -10.910 17.995 4.871 1.00 88.88 85 GLU A N 1
ATOM 720 C CA . GLU A 1 85 ? -11.709 18.973 5.613 1.00 88.88 85 GLU A CA 1
ATOM 721 C C . GLU A 1 85 ? -13.004 18.332 6.137 1.00 88.88 85 GLU A C 1
ATOM 723 O O . GLU A 1 85 ? -13.715 17.651 5.398 1.00 88.88 85 GLU A O 1
ATOM 728 N N . GLY A 1 86 ? -13.328 18.540 7.417 1.00 87.25 86 GLY A N 1
ATOM 729 C CA . GLY A 1 86 ? -14.515 17.955 8.050 1.00 87.25 86 GLY A CA 1
ATOM 730 C C . GLY A 1 86 ? -14.360 16.496 8.496 1.00 87.25 86 GLY A C 1
ATOM 731 O O . GLY A 1 86 ? -15.356 15.881 8.887 1.00 87.25 86 GLY A O 1
ATOM 732 N N . ILE A 1 87 ? -13.143 15.947 8.462 1.00 94.31 87 ILE A N 1
ATOM 733 C CA . ILE A 1 87 ? -12.787 14.686 9.118 1.00 94.31 87 ILE A CA 1
ATOM 734 C C . ILE A 1 87 ? -12.008 14.988 10.398 1.00 94.31 87 ILE A C 1
ATOM 736 O O . ILE A 1 87 ? -11.146 15.862 10.428 1.00 94.31 87 ILE A O 1
ATOM 740 N N . VAL A 1 88 ? -12.307 14.249 11.461 1.00 94.94 88 VAL A N 1
ATOM 741 C CA . VAL A 1 88 ? -11.529 14.208 12.700 1.00 94.94 88 VAL A CA 1
ATOM 742 C C . VAL A 1 88 ? -10.955 12.804 12.825 1.00 94.94 88 VAL A C 1
ATOM 744 O O . VAL A 1 88 ? -11.679 11.828 12.654 1.00 94.94 88 VAL A O 1
ATOM 747 N N . GLY A 1 89 ? -9.662 12.678 13.093 1.00 94.94 89 GLY A N 1
ATOM 748 C CA . GLY A 1 89 ? -9.010 11.376 13.140 1.00 94.94 89 GLY A CA 1
ATOM 749 C C . GLY A 1 89 ? -7.547 11.466 13.526 1.00 94.94 89 GLY A C 1
ATOM 750 O O . GLY A 1 89 ? -6.977 12.555 13.615 1.00 94.94 89 GLY A O 1
ATOM 751 N N . GLY A 1 90 ? -6.928 10.310 13.728 1.00 95.62 90 GLY A N 1
ATOM 752 C CA . GLY A 1 90 ? -5.516 10.224 14.055 1.00 95.62 90 GLY A CA 1
ATOM 753 C C . GLY A 1 90 ? -4.964 8.810 13.970 1.00 95.62 90 GLY A C 1
ATOM 754 O O . GLY A 1 90 ? -5.696 7.832 13.811 1.00 95.62 90 GLY A O 1
ATOM 755 N N . ALA A 1 91 ? -3.641 8.726 14.086 1.00 96.31 91 ALA A N 1
ATOM 756 C CA . ALA A 1 91 ? -2.934 7.477 14.305 1.00 96.31 91 ALA A CA 1
ATOM 757 C C . ALA A 1 91 ? -1.949 7.658 15.461 1.00 96.31 91 ALA A C 1
ATOM 759 O O . ALA A 1 91 ? -1.234 8.662 15.520 1.00 96.31 91 ALA A O 1
ATOM 760 N N . GLU A 1 92 ? -1.910 6.691 16.368 1.00 96.00 92 GLU A N 1
ATOM 761 C CA . GLU A 1 92 ? -1.076 6.724 17.568 1.00 96.00 92 GLU A CA 1
ATOM 762 C C . GLU A 1 92 ? -0.637 5.314 17.965 1.00 96.00 92 GLU A C 1
ATOM 764 O O . GLU A 1 92 ? -1.256 4.325 17.577 1.00 96.00 92 GLU A O 1
ATOM 769 N N . LEU A 1 93 ? 0.450 5.214 18.729 1.00 96.50 93 LEU A N 1
ATOM 770 C CA . LEU A 1 93 ? 0.857 3.947 19.331 1.00 96.50 93 LEU A CA 1
ATOM 771 C C . LEU A 1 93 ? 0.099 3.762 20.644 1.00 96.50 93 LEU A C 1
ATOM 773 O O . LEU A 1 93 ? 0.111 4.660 21.485 1.00 96.50 93 LEU A O 1
ATOM 777 N N . MET A 1 94 ? -0.539 2.607 20.819 1.00 96.12 94 MET A N 1
ATOM 778 C CA . MET A 1 94 ? -1.294 2.268 22.023 1.00 96.12 94 MET A CA 1
ATOM 779 C C . MET A 1 94 ? -0.719 1.011 22.675 1.00 96.12 94 MET A C 1
ATOM 781 O O . MET A 1 94 ? -0.528 -0.011 22.016 1.00 96.12 94 MET A O 1
ATOM 785 N N . SER A 1 95 ? -0.477 1.074 23.984 1.00 94.50 95 SER A N 1
ATOM 786 C CA . SER A 1 95 ? -0.101 -0.084 24.794 1.00 94.50 95 SER A CA 1
ATOM 787 C C . SER A 1 95 ? -1.326 -0.893 25.239 1.00 94.50 95 SER A C 1
ATOM 789 O O . SER A 1 95 ? -2.432 -0.373 25.355 1.00 94.50 95 SER A O 1
ATOM 791 N N . GLY A 1 96 ? -1.130 -2.186 25.511 1.00 89.56 96 GLY A N 1
ATOM 792 C CA . GLY A 1 96 ? -2.162 -3.060 26.094 1.00 89.56 96 GLY A CA 1
ATOM 793 C C . GLY A 1 96 ? -3.088 -3.755 25.089 1.00 89.56 96 GLY A C 1
ATOM 794 O O . GLY A 1 96 ? -3.725 -4.743 25.447 1.00 89.56 96 GLY A O 1
ATOM 795 N N . ILE A 1 97 ? -3.109 -3.314 23.828 1.00 92.62 97 ILE A N 1
ATOM 796 C CA . ILE A 1 97 ? -3.732 -4.031 22.708 1.00 92.62 97 ILE A CA 1
ATOM 797 C C . ILE A 1 97 ? -2.635 -4.300 21.679 1.00 92.62 97 ILE A C 1
ATOM 799 O O . ILE A 1 97 ? -2.204 -3.390 20.979 1.00 92.62 97 ILE A O 1
ATOM 803 N N . SER A 1 98 ? -2.165 -5.541 21.597 1.00 95.44 98 SER A N 1
ATOM 804 C CA . SER A 1 98 ? -1.163 -5.982 20.620 1.00 95.44 98 SER A CA 1
ATOM 805 C C . SER A 1 98 ? -1.435 -7.424 20.183 1.00 95.44 98 SER A C 1
ATOM 807 O O . SER A 1 98 ? -2.127 -8.187 20.866 1.00 95.44 98 SER A O 1
ATOM 809 N N . LEU A 1 99 ? -0.954 -7.784 18.997 1.00 95.19 99 LEU A N 1
ATOM 810 C CA . LEU A 1 99 ? -0.807 -9.167 18.550 1.00 95.19 99 LEU A CA 1
ATOM 811 C C . LEU A 1 99 ? 0.591 -9.675 18.911 1.00 95.19 99 LEU A C 1
ATOM 813 O O . LEU A 1 99 ? 0.747 -10.807 19.366 1.00 95.19 99 LEU A O 1
ATOM 817 N N . SER A 1 100 ? 1.597 -8.827 18.702 1.00 89.00 100 SER A N 1
ATOM 818 C CA . SER A 1 100 ? 3.001 -9.089 18.980 1.00 89.00 100 SER A CA 1
ATOM 819 C C . SER A 1 100 ? 3.594 -7.943 19.797 1.00 89.00 100 SER A C 1
ATOM 821 O O . SER A 1 100 ? 3.204 -6.795 19.638 1.00 89.00 100 SER A O 1
ATOM 823 N N . GLY A 1 101 ? 4.524 -8.236 20.706 1.00 91.75 101 GLY A N 1
ATOM 824 C CA . GLY A 1 101 ? 5.120 -7.187 21.538 1.00 91.75 101 GLY A CA 1
ATOM 825 C C . GLY A 1 101 ? 4.137 -6.579 22.548 1.00 91.75 101 GLY A C 1
ATOM 826 O O . GLY A 1 101 ? 3.307 -7.279 23.130 1.00 91.75 101 GLY A O 1
ATOM 827 N N . LYS A 1 102 ? 4.283 -5.283 22.820 1.00 94.38 102 LYS A N 1
ATOM 828 C CA . LYS A 1 102 ? 3.625 -4.548 23.913 1.00 94.38 102 LYS A CA 1
ATOM 829 C C . LYS A 1 102 ? 2.663 -3.466 23.431 1.00 94.38 102 LYS A C 1
ATOM 831 O O . LYS A 1 102 ? 1.863 -2.981 24.238 1.00 94.38 102 LYS A O 1
ATOM 836 N N . GLN A 1 103 ? 2.752 -3.062 22.167 1.00 95.81 103 GLN A N 1
ATOM 837 C CA . GLN A 1 103 ? 1.932 -1.992 21.609 1.00 95.81 103 GLN A CA 1
ATOM 838 C C . GLN A 1 103 ? 1.598 -2.234 20.138 1.00 95.81 103 GLN A C 1
ATOM 840 O O . GLN A 1 103 ? 2.274 -2.983 19.447 1.00 95.81 103 GLN A O 1
ATOM 845 N N . SER A 1 104 ? 0.553 -1.567 19.664 1.00 97.25 104 SER A N 1
ATOM 846 C CA . SER A 1 104 ? 0.139 -1.573 18.261 1.00 97.25 104 SER A CA 1
ATOM 847 C C . SER A 1 104 ? -0.191 -0.154 17.803 1.00 97.25 104 SER A C 1
ATOM 849 O O . SER A 1 104 ? -0.249 0.779 18.610 1.00 97.25 104 SER A O 1
ATOM 851 N N . MET A 1 105 ? -0.389 0.041 16.500 1.00 97.75 105 MET A N 1
ATOM 852 C CA . MET A 1 105 ? -0.841 1.326 15.973 1.00 97.75 105 MET A CA 1
ATOM 853 C C . MET A 1 105 ? -2.365 1.369 15.935 1.00 97.75 105 MET A C 1
ATOM 855 O O . MET A 1 105 ? -2.990 0.656 15.154 1.00 97.75 105 MET A O 1
ATOM 859 N N . ARG A 1 106 ? -2.959 2.252 16.733 1.00 97.81 106 ARG A N 1
ATOM 860 C CA . ARG A 1 106 ? -4.374 2.613 16.642 1.00 97.81 106 ARG A CA 1
ATOM 861 C C . ARG A 1 106 ? -4.563 3.605 15.502 1.00 97.81 106 ARG A C 1
ATOM 863 O O . ARG A 1 106 ? -3.805 4.570 15.401 1.00 97.81 106 ARG A O 1
ATOM 870 N N . ILE A 1 107 ? -5.590 3.405 14.686 1.00 97.81 107 ILE A N 1
ATOM 871 C CA . ILE A 1 107 ? -6.032 4.359 13.671 1.00 97.81 107 ILE A CA 1
ATOM 872 C C . ILE A 1 107 ? -7.532 4.572 13.827 1.00 97.81 107 ILE A C 1
ATOM 874 O O . ILE A 1 107 ? -8.287 3.609 13.964 1.00 97.81 107 ILE A O 1
ATOM 878 N N . TRP A 1 108 ? -7.967 5.828 13.775 1.00 97.62 108 TRP A N 1
ATOM 879 C CA . TRP A 1 108 ? -9.386 6.153 13.803 1.00 97.62 108 TRP A CA 1
ATOM 880 C C . TRP A 1 108 ? -9.718 7.399 12.986 1.00 97.62 108 TRP A C 1
ATOM 882 O O . TRP A 1 108 ? -8.907 8.320 12.880 1.00 97.62 108 TRP A O 1
ATOM 892 N N . ALA A 1 109 ? -10.920 7.434 12.416 1.00 97.31 109 ALA A N 1
ATOM 893 C CA . ALA A 1 109 ? -11.449 8.590 11.705 1.00 97.31 109 ALA A CA 1
ATOM 894 C C . ALA A 1 109 ? -12.972 8.687 11.845 1.00 97.31 109 ALA A C 1
ATOM 896 O O . ALA A 1 109 ? -13.680 7.684 11.940 1.00 97.31 109 ALA A O 1
ATOM 897 N N . ARG A 1 110 ? -13.481 9.917 11.834 1.00 96.88 110 ARG A N 1
ATOM 898 C CA . ARG A 1 110 ? -14.903 10.240 11.885 1.00 96.88 110 ARG A CA 1
ATOM 899 C C . ARG A 1 110 ? -15.190 11.490 11.067 1.00 96.88 110 ARG A C 1
ATOM 901 O O . ARG A 1 110 ? -14.538 12.516 11.239 1.00 96.88 110 ARG A O 1
ATOM 908 N N . SER A 1 111 ? -16.188 11.418 10.200 1.00 96.06 111 SER A N 1
ATOM 909 C CA . SER A 1 111 ? -16.718 12.575 9.477 1.00 96.06 111 SER A CA 1
ATOM 910 C C . SER A 1 111 ? -17.764 13.328 10.299 1.00 96.06 111 SER A C 1
ATOM 912 O O . SER A 1 111 ? -18.231 12.859 11.337 1.00 96.06 111 SER A O 1
ATOM 914 N N . THR A 1 112 ? -18.180 14.505 9.836 1.00 93.00 112 THR A N 1
ATOM 915 C CA . THR A 1 112 ? -19.391 15.148 10.358 1.00 93.00 112 THR A CA 1
ATOM 916 C C . THR A 1 112 ? -20.654 14.402 9.904 1.00 93.00 112 THR A C 1
ATOM 918 O O . THR A 1 112 ? -20.706 13.831 8.814 1.00 93.00 112 THR A O 1
ATOM 921 N N . HIS A 1 113 ? -21.721 14.453 10.709 1.00 92.69 113 HIS A N 1
ATOM 922 C CA . HIS A 1 113 ? -23.005 13.805 10.388 1.00 92.69 113 HIS A CA 1
ATOM 923 C C . HIS A 1 113 ? -23.643 14.310 9.081 1.00 92.69 113 HIS A C 1
ATOM 925 O O . HIS A 1 113 ? -24.405 13.592 8.440 1.00 92.69 113 HIS A O 1
ATOM 931 N N . THR A 1 114 ? -23.332 15.539 8.664 1.00 92.50 114 THR A N 1
ATOM 932 C CA . THR A 1 114 ? -23.881 16.164 7.453 1.00 92.50 114 THR A CA 1
ATOM 933 C C . THR A 1 114 ? -23.101 15.824 6.182 1.00 92.50 114 THR A C 1
ATOM 935 O O . THR A 1 114 ? -23.614 16.043 5.081 1.00 92.50 114 THR A O 1
ATOM 938 N N . ARG A 1 115 ? -21.883 15.275 6.292 1.00 91.44 115 ARG A N 1
ATOM 939 C CA . ARG A 1 115 ? -21.036 14.974 5.134 1.00 91.44 115 ARG A CA 1
ATOM 940 C C . ARG A 1 115 ? -21.565 13.753 4.388 1.00 91.44 115 ARG A C 1
ATOM 942 O O . ARG A 1 115 ? -21.543 12.639 4.901 1.00 91.44 115 ARG A O 1
ATOM 949 N N . ARG A 1 116 ? -22.042 13.949 3.159 1.00 92.06 116 ARG A N 1
ATOM 950 C CA . ARG A 1 116 ? -22.541 12.847 2.316 1.00 92.06 116 ARG A CA 1
ATOM 951 C C . ARG A 1 116 ? -21.439 12.166 1.511 1.00 92.06 116 ARG A C 1
ATOM 953 O O . ARG A 1 116 ? -21.559 10.978 1.228 1.00 92.06 116 ARG A O 1
ATOM 960 N N . GLU A 1 117 ? -20.406 12.914 1.151 1.00 93.00 117 GLU A N 1
ATOM 961 C CA . GLU A 1 117 ? -19.243 12.417 0.420 1.00 93.00 117 GLU A CA 1
ATOM 962 C C . GLU A 1 117 ? -18.241 11.756 1.365 1.00 93.00 117 GLU A C 1
ATOM 964 O O . GLU A 1 117 ? -18.167 12.089 2.550 1.00 93.00 117 GLU A O 1
ATOM 969 N N . TRP A 1 118 ? -17.441 10.837 0.831 1.00 94.00 118 TRP A N 1
ATOM 970 C CA . TRP A 1 118 ? -16.319 10.278 1.571 1.00 94.00 118 TRP A CA 1
ATOM 971 C C . TRP A 1 118 ? -15.331 11.388 1.951 1.00 94.00 118 TRP A C 1
ATOM 973 O O . TRP A 1 118 ? -15.066 12.316 1.183 1.00 94.00 118 TRP A O 1
ATOM 983 N N . GLY A 1 119 ? -14.802 11.325 3.164 1.00 94.62 119 GLY A N 1
ATOM 984 C CA . GLY A 1 119 ? -13.566 12.015 3.504 1.00 94.62 119 GLY A CA 1
ATOM 985 C C . GLY A 1 119 ? -12.654 11.074 4.270 1.00 94.62 119 GLY A C 1
ATOM 986 O O . GLY A 1 119 ? -13.123 10.136 4.917 1.00 94.62 119 GLY A O 1
ATOM 987 N N . SER A 1 120 ? -11.357 11.323 4.155 1.00 96.00 120 SER A N 1
ATOM 988 C CA . SER A 1 120 ? -10.322 10.340 4.440 1.00 96.00 120 SER A CA 1
ATOM 989 C C . SER A 1 120 ? -9.305 10.879 5.443 1.00 96.00 120 SER A C 1
ATOM 991 O O . SER A 1 120 ? -8.836 12.015 5.340 1.00 96.00 120 SER A O 1
ATOM 993 N N . LEU A 1 121 ? -8.900 10.025 6.379 1.00 96.88 121 LEU A N 1
ATOM 994 C CA . LEU A 1 121 ? -7.608 10.131 7.054 1.00 96.88 121 LEU A CA 1
ATOM 995 C C . LEU A 1 121 ? -6.601 9.278 6.277 1.00 96.88 121 LEU A C 1
ATOM 997 O O . LEU A 1 121 ? -6.819 8.079 6.110 1.00 96.88 121 LEU A O 1
ATOM 1001 N N . GLN A 1 122 ? -5.484 9.866 5.844 1.00 96.19 122 GLN A N 1
ATOM 1002 C CA . GLN A 1 122 ? -4.444 9.146 5.109 1.00 96.19 122 GLN A CA 1
ATOM 1003 C C . GLN A 1 122 ? -3.194 8.919 5.963 1.00 96.19 122 GLN A C 1
ATOM 1005 O O . GLN A 1 122 ? -2.546 9.862 6.426 1.00 96.19 122 GLN A O 1
ATOM 1010 N N . ILE A 1 123 ? -2.802 7.653 6.091 1.00 95.38 123 ILE A N 1
ATOM 1011 C CA . ILE A 1 123 ? -1.588 7.201 6.766 1.00 95.38 123 ILE A CA 1
ATOM 1012 C C . ILE A 1 123 ? -0.674 6.576 5.718 1.00 95.38 123 ILE A C 1
ATOM 1014 O O . ILE A 1 123 ? -1.093 5.701 4.970 1.00 95.38 123 ILE A O 1
ATOM 1018 N N . LYS A 1 124 ? 0.585 7.002 5.646 1.00 94.12 124 LYS A N 1
ATOM 1019 C CA . LYS A 1 124 ? 1.561 6.499 4.676 1.00 94.12 124 LYS A CA 1
ATOM 1020 C C . LYS A 1 124 ? 2.696 5.764 5.366 1.00 94.12 124 LYS A C 1
ATOM 1022 O O . LYS A 1 124 ? 3.271 6.263 6.335 1.00 94.12 124 LYS A O 1
ATOM 1027 N N . PHE A 1 125 ? 3.049 4.615 4.808 1.00 92.94 125 PHE A N 1
ATOM 1028 C CA . PHE A 1 125 ? 4.274 3.904 5.126 1.00 92.94 125 PHE A CA 1
ATOM 1029 C C . PHE A 1 125 ? 5.412 4.369 4.209 1.00 92.94 125 PHE A C 1
ATOM 1031 O O . PHE A 1 125 ? 5.231 4.567 3.004 1.00 92.94 125 PHE A O 1
ATOM 1038 N N . SER A 1 126 ? 6.605 4.544 4.774 1.00 88.69 126 SER A N 1
ATOM 1039 C CA . SER A 1 126 ? 7.818 4.837 4.013 1.00 88.69 126 SER A CA 1
ATOM 1040 C C . SER A 1 126 ? 9.054 4.273 4.707 1.00 88.69 126 SER A C 1
ATOM 1042 O O . SER A 1 126 ? 9.078 4.045 5.913 1.00 88.69 126 SER A O 1
ATOM 1044 N N . THR A 1 127 ? 10.117 4.106 3.924 1.00 85.81 127 THR A N 1
ATOM 1045 C CA . THR A 1 127 ? 11.458 3.777 4.421 1.00 85.81 127 THR A CA 1
ATOM 1046 C C . THR A 1 127 ? 12.460 4.782 3.870 1.00 85.81 127 THR A C 1
ATOM 1048 O O . THR A 1 127 ? 12.374 5.153 2.690 1.00 85.81 127 THR A O 1
ATOM 1051 N N . LYS A 1 128 ? 13.468 5.149 4.657 1.00 82.06 128 LYS A N 1
ATOM 1052 C CA . LYS A 1 128 ? 14.590 5.990 4.238 1.00 82.06 128 LYS A CA 1
ATOM 1053 C C . LYS A 1 128 ? 15.250 5.410 2.997 1.00 82.06 128 LYS A C 1
ATOM 1055 O O . LYS A 1 128 ? 15.545 4.217 2.929 1.00 82.06 128 LYS A O 1
ATOM 1060 N N . GLY A 1 129 ? 15.466 6.264 2.000 1.00 78.25 129 GLY A N 1
ATOM 1061 C CA . GLY A 1 129 ? 16.100 5.860 0.744 1.00 78.25 129 GLY A CA 1
ATOM 1062 C C . GLY A 1 129 ? 15.296 4.835 -0.060 1.00 78.25 129 GLY A C 1
ATOM 1063 O O . GLY A 1 129 ? 15.879 4.163 -0.900 1.00 78.25 129 GLY A O 1
ATOM 1064 N N . LYS A 1 130 ? 13.982 4.696 0.191 1.00 80.75 130 LYS A N 1
ATOM 1065 C CA . LYS A 1 130 ? 13.088 3.808 -0.576 1.00 80.75 130 LYS A CA 1
ATOM 1066 C C . LYS A 1 130 ? 13.505 2.332 -0.558 1.00 80.75 130 LYS A C 1
ATOM 1068 O O . LYS A 1 130 ? 13.211 1.585 -1.483 1.00 80.75 130 LYS A O 1
ATOM 1073 N N . LYS A 1 131 ? 14.137 1.894 0.534 1.00 82.38 131 LYS A N 1
ATOM 1074 C CA . LYS A 1 131 ? 14.528 0.496 0.777 1.00 82.38 131 LYS A CA 1
ATOM 1075 C C . LYS A 1 131 ? 13.387 -0.512 0.635 1.00 82.38 131 LYS A C 1
ATOM 1077 O O . LYS A 1 131 ? 13.686 -1.679 0.399 1.00 82.38 131 LYS A O 1
ATOM 1082 N N . HIS A 1 132 ? 12.130 -0.084 0.751 1.00 85.44 132 HIS A N 1
ATOM 1083 C CA . HIS A 1 132 ? 10.964 -0.930 0.515 1.00 85.44 132 HIS A CA 1
ATOM 1084 C C . HIS A 1 132 ? 10.640 -1.195 -0.966 1.00 85.44 132 HIS A C 1
ATOM 1086 O O . HIS A 1 132 ? 9.839 -2.077 -1.240 1.00 85.44 132 HIS A O 1
ATOM 1092 N N . GLN A 1 133 ? 11.199 -0.458 -1.930 1.00 88.44 133 GLN A N 1
ATOM 1093 C CA . GLN A 1 133 ? 10.800 -0.616 -3.333 1.00 88.44 133 GLN A CA 1
ATOM 1094 C C . GLN A 1 133 ? 11.273 -1.942 -3.922 1.00 88.44 133 GLN A C 1
ATOM 1096 O O . GLN A 1 133 ? 12.443 -2.293 -3.775 1.00 88.44 133 GLN A O 1
ATOM 1101 N N . ARG A 1 134 ? 10.389 -2.672 -4.606 1.00 88.69 134 ARG A N 1
ATOM 1102 C CA . ARG A 1 134 ? 10.694 -3.998 -5.166 1.00 88.69 134 ARG A CA 1
ATOM 1103 C C . ARG A 1 134 ? 9.953 -4.255 -6.465 1.00 88.69 134 ARG A C 1
ATOM 1105 O O . ARG A 1 134 ? 8.780 -3.914 -6.573 1.00 88.69 134 ARG A O 1
ATOM 1112 N N . SER A 1 135 ? 10.621 -4.903 -7.418 1.00 91.06 135 SER A N 1
ATOM 1113 C CA . SER A 1 135 ? 9.952 -5.484 -8.586 1.00 91.06 135 SER A CA 1
ATOM 1114 C C . SER A 1 135 ? 8.913 -6.502 -8.131 1.00 91.06 135 SER A C 1
ATOM 1116 O O . SER A 1 135 ? 9.238 -7.382 -7.328 1.00 91.06 135 SER A O 1
ATOM 1118 N N . LEU A 1 136 ? 7.701 -6.430 -8.681 1.00 93.44 136 LEU A N 1
ATOM 1119 C CA . LEU A 1 136 ? 6.675 -7.437 -8.418 1.00 93.44 136 LEU A CA 1
ATOM 1120 C C . LEU A 1 136 ? 7.075 -8.819 -8.958 1.00 93.44 136 LEU A C 1
ATOM 1122 O O . LEU A 1 136 ? 6.657 -9.826 -8.404 1.00 93.44 136 LEU A O 1
ATOM 1126 N N . MET A 1 137 ? 7.998 -8.911 -9.923 1.00 90.62 137 MET A N 1
ATOM 1127 C CA . MET A 1 137 ? 8.575 -10.196 -10.358 1.00 90.62 137 MET A CA 1
ATOM 1128 C C . MET A 1 137 ? 9.308 -10.960 -9.238 1.00 90.62 137 MET A C 1
ATOM 1130 O O . MET A 1 137 ? 9.719 -12.102 -9.434 1.00 90.62 137 MET A O 1
ATOM 1134 N N . MET A 1 138 ? 9.528 -10.338 -8.075 1.00 87.44 138 MET A N 1
ATOM 1135 C CA . MET A 1 138 ? 10.108 -10.992 -6.902 1.00 87.44 138 MET A CA 1
ATOM 1136 C C . MET A 1 138 ? 9.085 -11.715 -6.015 1.00 87.44 138 MET A C 1
ATOM 1138 O O . MET A 1 138 ? 9.509 -12.309 -5.027 1.00 87.44 138 MET A O 1
ATOM 1142 N N . GLY A 1 139 ? 7.790 -11.699 -6.352 1.00 90.31 139 GLY A N 1
ATOM 1143 C CA . GLY A 1 139 ? 6.750 -12.305 -5.514 1.00 90.31 139 GLY A CA 1
ATOM 1144 C C . GLY A 1 139 ? 6.437 -11.448 -4.289 1.00 90.31 139 GLY A C 1
ATOM 1145 O O . GLY A 1 139 ? 6.425 -11.951 -3.168 1.00 90.31 139 GLY A O 1
ATOM 1146 N N . VAL A 1 140 ? 6.255 -10.140 -4.500 1.00 92.12 140 VAL A N 1
ATOM 1147 C CA . VAL A 1 140 ? 6.040 -9.183 -3.409 1.00 92.12 140 VAL A CA 1
ATOM 1148 C C . VAL A 1 140 ? 4.674 -9.407 -2.771 1.00 92.12 140 VAL A C 1
ATOM 1150 O O . VAL A 1 140 ? 3.663 -9.448 -3.474 1.00 92.12 140 VAL A O 1
ATOM 1153 N N . SER A 1 141 ? 4.648 -9.482 -1.442 1.00 95.00 141 SER A N 1
ATOM 1154 C CA . SER A 1 141 ? 3.418 -9.582 -0.654 1.00 95.00 141 SER A CA 1
ATOM 1155 C C . SER A 1 141 ? 3.450 -8.688 0.583 1.00 95.00 141 SER A C 1
ATOM 1157 O O . SER A 1 141 ? 4.506 -8.404 1.159 1.00 95.00 141 SER A O 1
ATOM 1159 N N . ILE A 1 142 ? 2.268 -8.241 1.004 1.00 96.50 142 ILE A N 1
ATOM 1160 C CA . ILE A 1 142 ? 2.074 -7.491 2.248 1.00 96.50 142 ILE A CA 1
ATOM 1161 C C . ILE A 1 142 ? 1.313 -8.370 3.230 1.00 96.50 142 ILE A C 1
ATOM 1163 O O . ILE A 1 142 ? 0.246 -8.874 2.905 1.00 96.50 142 ILE A O 1
ATOM 1167 N N . SER A 1 143 ? 1.827 -8.496 4.448 1.00 96.44 143 SER A N 1
ATOM 1168 C CA . SER A 1 143 ? 1.104 -9.070 5.579 1.00 96.44 143 SER A CA 1
ATOM 1169 C C . SER A 1 143 ? 0.863 -7.988 6.620 1.00 96.44 143 SER A C 1
ATOM 1171 O O . SER A 1 143 ? 1.781 -7.238 6.953 1.00 96.44 143 SER A O 1
ATOM 1173 N N . LEU A 1 144 ? -0.353 -7.907 7.145 1.00 96.25 144 LEU A N 1
ATOM 1174 C CA . LEU A 1 144 ? -0.704 -6.985 8.222 1.00 96.25 144 LEU A CA 1
ATOM 1175 C C . LEU A 1 144 ? -1.821 -7.579 9.076 1.00 96.25 144 LEU A C 1
ATOM 1177 O O . LEU A 1 144 ? -2.760 -8.177 8.550 1.00 96.25 144 LEU A O 1
ATOM 1181 N N . ALA A 1 145 ? -1.712 -7.442 10.394 1.00 97.88 145 ALA A N 1
ATOM 1182 C CA . ALA A 1 145 ? -2.769 -7.841 11.307 1.00 97.88 145 ALA A CA 1
ATOM 1183 C C . ALA A 1 145 ? -3.655 -6.634 11.612 1.00 97.88 145 ALA A C 1
ATOM 1185 O O . ALA A 1 145 ? -3.153 -5.613 12.072 1.00 97.88 145 ALA A O 1
ATOM 1186 N N . ILE A 1 146 ? -4.963 -6.756 11.382 1.00 98.19 146 ILE A N 1
ATOM 1187 C CA . ILE A 1 146 ? -5.951 -5.720 11.703 1.00 98.19 146 ILE A CA 1
ATOM 1188 C C . ILE A 1 146 ? -6.912 -6.226 12.767 1.00 98.19 146 ILE A C 1
ATOM 1190 O O . ILE A 1 146 ? -7.513 -7.293 12.621 1.00 98.19 146 ILE A O 1
ATOM 1194 N N . ARG A 1 147 ? -7.123 -5.425 13.808 1.00 98.12 147 ARG A N 1
ATOM 1195 C CA . ARG A 1 147 ? -8.174 -5.645 14.800 1.00 98.12 147 ARG A CA 1
ATOM 1196 C C . ARG A 1 147 ? -9.150 -4.472 14.798 1.00 98.12 147 ARG A C 1
ATOM 1198 O O . ARG A 1 147 ? -8.810 -3.420 15.334 1.00 98.12 147 ARG A O 1
ATOM 1205 N N . PRO A 1 148 ? -10.347 -4.624 14.214 1.00 97.50 148 PRO A N 1
ATOM 1206 C CA . PRO A 1 148 ? -11.379 -3.604 14.310 1.00 97.50 148 PRO A CA 1
ATOM 1207 C C . PRO A 1 148 ? -12.092 -3.676 15.660 1.00 97.50 148 PRO A C 1
ATOM 1209 O O . PRO A 1 148 ? -12.427 -4.764 16.134 1.00 97.50 148 PRO A O 1
ATOM 1212 N N . GLU A 1 149 ? -12.366 -2.524 16.266 1.00 94.75 149 GLU A N 1
ATOM 1213 C CA . GLU A 1 149 ? -13.142 -2.457 17.517 1.00 94.75 149 GLU A CA 1
ATOM 1214 C C . GLU A 1 149 ? -14.654 -2.446 17.261 1.00 94.75 149 GLU A C 1
ATOM 1216 O O . GLU A 1 149 ? -15.453 -2.855 18.112 1.00 94.75 149 GLU A O 1
ATOM 1221 N N . GLN A 1 150 ? -15.044 -2.063 16.048 1.00 93.25 150 GLN A N 1
ATOM 1222 C CA . GLN A 1 150 ? -16.411 -2.057 15.546 1.00 93.25 150 GLN A CA 1
ATOM 1223 C C . GLN A 1 150 ? -16.442 -2.420 14.063 1.00 93.25 150 GLN A C 1
ATOM 1225 O O . GLN A 1 150 ? -15.427 -2.323 13.373 1.00 93.25 150 GLN A O 1
ATOM 1230 N N . ASP A 1 151 ? -17.605 -2.847 13.582 1.00 93.00 151 ASP A N 1
ATOM 1231 C CA . ASP A 1 151 ? -17.801 -3.093 12.157 1.00 93.00 151 ASP A CA 1
ATOM 1232 C C . ASP A 1 151 ? -17.689 -1.767 11.389 1.00 93.00 151 ASP A C 1
ATOM 1234 O O . ASP A 1 151 ? -18.043 -0.707 11.904 1.00 93.00 151 ASP A O 1
ATOM 1238 N N . PHE A 1 152 ? -17.186 -1.816 10.155 1.00 92.00 152 PHE A N 1
ATOM 1239 C CA . PHE A 1 152 ? -16.965 -0.610 9.345 1.00 92.00 152 PHE A CA 1
ATOM 1240 C C . PHE A 1 152 ? -18.277 0.036 8.860 1.00 92.00 152 PHE A C 1
ATOM 1242 O O . PHE A 1 152 ? -18.286 1.215 8.514 1.00 92.00 152 PHE A O 1
ATOM 1249 N N . GLY A 1 153 ? -19.383 -0.719 8.852 1.00 89.69 153 GLY A N 1
ATOM 1250 C CA . GLY A 1 153 ? -20.689 -0.255 8.384 1.00 89.69 153 GLY A CA 1
ATOM 1251 C C . GLY A 1 153 ? -20.715 0.119 6.894 1.00 89.69 153 GLY A C 1
ATOM 1252 O O . GLY A 1 153 ? -19.756 -0.079 6.151 1.00 89.69 153 GLY A O 1
ATOM 1253 N N . GLU A 1 154 ? -21.832 0.692 6.441 1.00 91.56 154 GLU A N 1
ATOM 1254 C CA . GLU A 1 154 ? -22.012 1.137 5.042 1.00 91.56 154 GLU A CA 1
ATOM 1255 C C . GLU A 1 154 ? -21.376 2.510 4.746 1.00 91.56 154 GLU A C 1
ATOM 1257 O O . GLU A 1 154 ? -21.278 2.946 3.593 1.00 91.56 154 GLU A O 1
ATOM 1262 N N . ASN A 1 155 ? -20.997 3.238 5.799 1.00 95.25 155 ASN A N 1
ATOM 1263 C CA . ASN A 1 155 ? -20.499 4.613 5.736 1.00 95.25 155 ASN A CA 1
ATOM 1264 C C . ASN A 1 155 ? -19.062 4.751 6.246 1.00 95.25 155 ASN A C 1
ATOM 1266 O O . ASN A 1 155 ? -18.566 5.871 6.386 1.00 95.25 155 ASN A O 1
ATOM 1270 N N . GLY A 1 156 ? -18.400 3.626 6.495 1.00 95.62 156 GLY A N 1
ATOM 1271 C CA . GLY A 1 156 ? -17.000 3.541 6.860 1.00 95.62 156 GLY A CA 1
ATOM 1272 C C . GLY A 1 156 ? -16.299 2.520 5.978 1.00 95.62 156 GLY A C 1
ATOM 1273 O O . GLY A 1 156 ? -16.882 1.512 5.569 1.00 95.62 156 GLY A O 1
ATOM 1274 N N . ARG A 1 157 ? -15.038 2.791 5.648 1.00 96.31 157 ARG A N 1
ATOM 1275 C CA . ARG A 1 157 ? -14.189 1.827 4.945 1.00 96.31 157 ARG A CA 1
ATOM 1276 C C . ARG A 1 157 ? -12.716 2.064 5.220 1.00 96.31 157 ARG A C 1
ATOM 1278 O O . ARG A 1 157 ? -12.283 3.188 5.469 1.00 96.31 157 ARG A O 1
ATOM 1285 N N . LEU A 1 158 ? -11.944 0.991 5.126 1.00 97.25 158 LEU A N 1
ATOM 1286 C CA . LEU A 1 158 ? -10.493 1.046 5.029 1.00 97.25 158 LEU A CA 1
ATOM 1287 C C . LEU A 1 158 ? -10.098 0.724 3.594 1.00 97.25 158 LEU A C 1
ATOM 1289 O O . LEU A 1 158 ? -10.393 -0.364 3.100 1.00 97.25 158 LEU A O 1
ATOM 1293 N N . ARG A 1 159 ? -9.382 1.648 2.953 1.00 96.88 159 ARG A N 1
ATOM 1294 C CA . ARG A 1 159 ? -8.686 1.389 1.695 1.00 96.88 159 ARG A CA 1
ATOM 1295 C C . ARG A 1 159 ? -7.194 1.230 1.935 1.00 96.88 159 ARG A C 1
ATOM 1297 O O . ARG A 1 159 ? -6.552 2.095 2.528 1.00 96.88 159 ARG A O 1
ATOM 1304 N N . ILE A 1 160 ? -6.635 0.138 1.437 1.00 97.69 160 ILE A N 1
ATOM 1305 C CA . ILE A 1 160 ? -5.198 -0.115 1.416 1.00 97.69 160 ILE A CA 1
ATOM 1306 C C . ILE A 1 160 ? -4.728 0.173 -0.008 1.00 97.69 160 ILE A C 1
ATOM 1308 O O . ILE A 1 160 ? -4.971 -0.607 -0.926 1.00 97.69 160 ILE A O 1
ATOM 1312 N N . CYS A 1 161 ? -4.093 1.324 -0.196 1.00 97.06 161 CYS A N 1
ATOM 1313 C CA . CYS A 1 161 ? -3.637 1.805 -1.493 1.00 97.06 161 CYS A CA 1
ATOM 1314 C C . CYS A 1 161 ? -2.150 1.506 -1.670 1.00 97.06 161 CYS A C 1
ATOM 1316 O O . CYS A 1 161 ? -1.298 2.037 -0.950 1.00 97.06 161 CYS A O 1
ATOM 1318 N N . VAL A 1 162 ? -1.844 0.677 -2.658 1.00 97.12 162 VAL A N 1
ATOM 1319 C CA . VAL A 1 162 ? -0.489 0.314 -3.056 1.00 97.12 162 VAL A CA 1
ATOM 1320 C C . VAL A 1 162 ? -0.131 1.083 -4.321 1.00 97.12 162 VAL A C 1
ATOM 1322 O O . VAL A 1 162 ? -0.721 0.863 -5.376 1.00 97.12 162 VAL A O 1
ATOM 1325 N N . GLU A 1 163 ? 0.851 1.972 -4.205 1.00 95.69 163 GLU A N 1
ATOM 1326 C CA . GLU A 1 163 ? 1.412 2.731 -5.323 1.00 95.69 163 GLU A CA 1
ATOM 1327 C C . GLU A 1 163 ? 2.384 1.829 -6.092 1.00 95.69 163 GLU A C 1
ATOM 1329 O O . GLU A 1 163 ? 3.301 1.256 -5.493 1.00 95.69 163 GLU A O 1
ATOM 1334 N N . LEU A 1 164 ? 2.201 1.704 -7.405 1.00 95.69 164 LEU A N 1
ATOM 1335 C CA . LEU A 1 164 ? 3.073 0.950 -8.304 1.00 95.69 164 LEU A CA 1
ATOM 1336 C C . LEU A 1 164 ? 3.876 1.892 -9.216 1.00 95.69 164 LEU A C 1
ATOM 1338 O O . LEU A 1 164 ? 3.873 3.114 -9.055 1.00 95.69 164 LEU A O 1
ATOM 1342 N N . SER A 1 165 ? 4.639 1.336 -10.157 1.00 94.06 165 SER A N 1
ATOM 1343 C CA . SER A 1 165 ? 5.433 2.142 -11.080 1.00 94.06 165 SER A CA 1
ATOM 1344 C C . SER A 1 165 ? 4.571 2.784 -12.167 1.00 94.06 165 SER A C 1
ATOM 1346 O O . SER A 1 165 ? 3.424 2.420 -12.415 1.00 94.06 165 SER A O 1
ATOM 1348 N N . GLN A 1 166 ? 5.148 3.787 -12.829 1.00 92.88 166 GLN A N 1
ATOM 13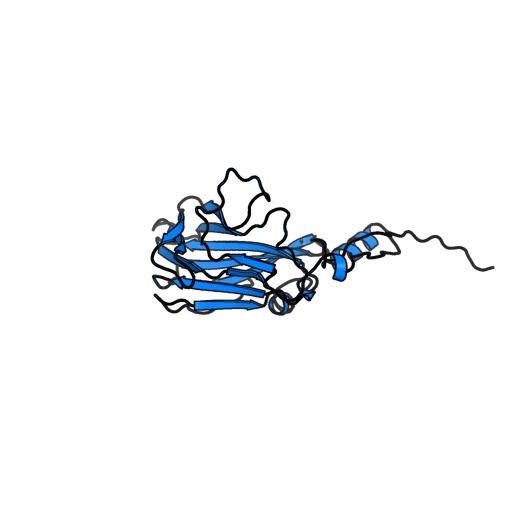49 C CA . GLN A 1 166 ? 4.515 4.424 -13.975 1.00 92.88 166 GLN A CA 1
ATOM 1350 C C . GLN A 1 166 ? 4.530 3.504 -15.190 1.00 92.88 166 GLN A C 1
ATOM 1352 O O . GLN A 1 166 ? 5.572 2.920 -15.503 1.00 92.88 166 GLN A O 1
ATOM 1357 N N . GLN A 1 167 ? 3.423 3.459 -15.931 1.00 92.69 167 GLN A N 1
ATOM 1358 C CA . GLN A 1 167 ? 3.302 2.588 -17.100 1.00 92.69 167 GLN A CA 1
ATOM 1359 C C . GLN A 1 167 ? 3.066 3.363 -18.402 1.00 92.69 167 GLN A C 1
ATOM 1361 O O . GLN A 1 167 ? 2.236 4.272 -18.452 1.00 92.69 167 GLN A O 1
ATOM 1366 N N . PRO A 1 168 ? 3.778 3.029 -19.495 1.00 90.62 168 PRO A N 1
ATOM 1367 C CA . PRO A 1 168 ? 3.523 3.642 -20.793 1.00 90.62 168 PRO A CA 1
ATOM 1368 C C . PRO A 1 168 ? 2.147 3.225 -21.353 1.00 90.62 168 PRO A C 1
ATOM 1370 O O . PRO A 1 168 ? 1.650 2.142 -21.032 1.00 90.62 168 PRO A O 1
ATOM 1373 N N . PRO A 1 169 ? 1.555 4.020 -22.265 1.00 90.44 169 PRO A N 1
ATOM 1374 C CA . PRO A 1 169 ? 2.155 5.184 -22.926 1.00 90.44 169 PRO A CA 1
ATOM 1375 C C . PRO A 1 169 ? 2.008 6.511 -22.167 1.00 90.44 169 PRO A C 1
ATOM 1377 O O . PRO A 1 169 ? 2.798 7.419 -22.421 1.00 90.44 169 PRO A O 1
ATOM 1380 N N . SER A 1 170 ? 1.035 6.631 -21.260 1.00 89.56 170 SER A N 1
ATOM 1381 C CA . SER A 1 170 ? 0.760 7.871 -20.521 1.00 89.56 170 SER A CA 1
ATOM 1382 C C . SER A 1 170 ? 1.755 8.133 -19.391 1.00 89.56 170 SER A C 1
ATOM 1384 O O . SER A 1 170 ? 1.974 9.286 -19.037 1.00 89.56 170 SER A O 1
ATOM 1386 N N . PHE A 1 171 ? 2.420 7.085 -18.887 1.00 89.38 171 PHE A N 1
ATOM 1387 C CA . PHE A 1 171 ? 3.254 7.135 -17.681 1.00 89.38 171 PHE A CA 1
ATOM 1388 C C . PHE A 1 171 ? 2.472 7.547 -16.430 1.00 89.38 171 PHE A C 1
ATOM 1390 O O . PHE A 1 171 ? 3.040 8.121 -15.497 1.00 89.38 171 PHE A O 1
ATOM 1397 N N . ASP A 1 172 ? 1.188 7.203 -16.390 1.00 91.88 172 ASP A N 1
ATOM 1398 C CA . ASP A 1 172 ? 0.396 7.303 -15.170 1.00 91.88 172 ASP A CA 1
ATOM 1399 C C . ASP A 1 172 ? 0.917 6.299 -14.140 1.00 91.88 172 ASP A C 1
ATOM 1401 O O . ASP A 1 172 ? 1.412 5.224 -14.492 1.00 91.88 172 ASP A O 1
ATOM 1405 N N . VAL A 1 173 ? 0.840 6.681 -12.866 1.00 93.06 173 VAL A N 1
ATOM 1406 C CA . VAL A 1 173 ? 1.166 5.804 -11.739 1.00 93.06 173 VAL A CA 1
ATOM 1407 C C . VAL A 1 173 ? 0.048 4.779 -11.600 1.00 93.06 173 VAL A C 1
ATOM 1409 O O . VAL A 1 173 ? -1.108 5.150 -11.392 1.00 93.06 173 VAL A O 1
ATOM 1412 N N . GLU A 1 174 ? 0.389 3.499 -11.708 1.00 94.94 174 GLU A N 1
ATOM 1413 C CA . GLU A 1 174 ? -0.564 2.422 -11.455 1.00 94.94 174 GLU A CA 1
ATOM 1414 C C . GLU A 1 174 ? -0.762 2.223 -9.950 1.00 94.94 174 GLU A C 1
ATOM 1416 O O . GLU A 1 174 ? 0.118 2.530 -9.143 1.00 94.94 174 GLU A O 1
ATOM 1421 N N . ASN A 1 175 ? -1.927 1.709 -9.562 1.00 95.56 175 ASN A N 1
ATOM 1422 C CA . ASN A 1 175 ? -2.246 1.447 -8.164 1.00 95.56 175 ASN A CA 1
ATOM 1423 C C . ASN A 1 175 ? -3.021 0.135 -8.030 1.00 95.56 175 ASN A C 1
ATOM 1425 O O . ASN A 1 175 ? -3.843 -0.192 -8.884 1.00 95.56 175 ASN A O 1
ATOM 1429 N N . LEU A 1 176 ? -2.798 -0.570 -6.924 1.00 97.00 176 LEU A N 1
ATOM 1430 C CA . LEU A 1 176 ? -3.736 -1.567 -6.408 1.00 97.00 176 LEU A CA 1
ATOM 1431 C C . LEU A 1 176 ? -4.470 -0.947 -5.222 1.00 97.00 176 LEU A C 1
ATOM 1433 O O . LEU A 1 176 ? -3.871 -0.234 -4.414 1.00 97.00 176 LEU A O 1
ATOM 1437 N N . THR A 1 177 ? -5.775 -1.171 -5.121 1.00 97.00 177 THR A N 1
ATOM 1438 C CA . THR A 1 177 ? -6.581 -0.656 -4.009 1.00 97.00 177 THR A CA 1
ATOM 1439 C C . THR A 1 177 ? -7.428 -1.775 -3.442 1.00 97.00 177 THR A C 1
ATOM 1441 O O . THR A 1 177 ? -8.335 -2.272 -4.106 1.00 97.00 177 THR A O 1
ATOM 1444 N N . TYR A 1 178 ? -7.126 -2.148 -2.204 1.00 97.19 178 TYR A N 1
ATOM 1445 C CA . TYR A 1 178 ? -7.890 -3.135 -1.454 1.00 97.19 178 TYR A CA 1
ATOM 1446 C C . TYR A 1 178 ? -8.873 -2.441 -0.524 1.00 97.19 178 TYR A C 1
ATOM 1448 O O . TYR A 1 178 ? -8.536 -1.393 0.027 1.00 97.19 178 TYR A O 1
ATOM 1456 N N . VAL A 1 179 ? -10.060 -3.011 -0.328 1.00 96.00 179 VAL A N 1
ATOM 1457 C CA . VAL A 1 179 ? -11.139 -2.375 0.440 1.00 96.00 179 VAL A CA 1
ATOM 1458 C C . VAL A 1 179 ? -11.747 -3.338 1.453 1.00 96.00 179 VAL A C 1
ATOM 1460 O O . VAL A 1 179 ? -12.020 -4.496 1.140 1.00 96.00 179 VAL A O 1
ATOM 1463 N N . ILE A 1 180 ? -11.982 -2.820 2.659 1.00 95.50 180 ILE A N 1
ATOM 1464 C CA . ILE A 1 180 ? -12.773 -3.430 3.735 1.00 95.50 180 ILE A CA 1
ATOM 1465 C C . ILE A 1 180 ? -13.895 -2.452 4.098 1.00 95.50 180 ILE A C 1
ATOM 1467 O O . ILE A 1 180 ? -13.619 -1.268 4.304 1.00 95.50 180 ILE A O 1
ATOM 1471 N N . GLY A 1 181 ? -15.131 -2.940 4.222 1.00 93.06 181 GLY A N 1
ATOM 1472 C CA . GLY A 1 181 ? -16.312 -2.115 4.499 1.00 93.06 181 GLY A CA 1
ATOM 1473 C C . GLY A 1 181 ? -16.987 -1.600 3.226 1.00 93.06 181 GLY A C 1
ATOM 1474 O O . GLY A 1 181 ? -16.984 -2.280 2.199 1.00 93.06 181 GLY A O 1
ATOM 1475 N N . GLY A 1 182 ? -17.579 -0.403 3.290 1.00 86.81 182 GLY A N 1
ATOM 1476 C CA . GLY A 1 182 ? -18.336 0.166 2.171 1.00 86.81 182 GLY A CA 1
ATOM 1477 C C . GLY A 1 182 ? -17.517 0.245 0.876 1.00 86.81 182 GLY A C 1
ATOM 1478 O O . GLY A 1 182 ? -16.415 0.787 0.862 1.00 86.81 182 GLY A O 1
ATOM 1479 N N . ASN A 1 183 ? -18.056 -0.256 -0.235 1.00 81.56 183 ASN A N 1
ATOM 1480 C CA . ASN A 1 183 ? -17.407 -0.195 -1.545 1.00 81.56 183 ASN A CA 1
ATOM 1481 C C . ASN A 1 183 ? -18.315 0.521 -2.548 1.00 81.56 183 ASN A C 1
ATOM 1483 O O . ASN A 1 183 ? -19.511 0.243 -2.605 1.00 81.56 183 ASN A O 1
ATOM 1487 N N . ASP A 1 184 ? -17.749 1.431 -3.338 1.00 77.44 184 ASP A N 1
ATOM 1488 C CA . ASP A 1 184 ? -18.469 2.017 -4.464 1.00 77.44 184 ASP A CA 1
ATOM 1489 C C . ASP A 1 184 ? -18.161 1.149 -5.695 1.00 77.44 184 ASP A C 1
ATOM 1491 O O . ASP A 1 184 ? -17.004 1.027 -6.086 1.00 77.44 184 ASP A O 1
ATOM 1495 N N . GLU A 1 185 ? -19.178 0.556 -6.328 1.00 65.81 185 GLU A N 1
ATOM 1496 C CA . GLU A 1 185 ? -19.024 -0.410 -7.442 1.00 65.81 185 GLU A CA 1
ATOM 1497 C C . GLU A 1 185 ? -18.258 0.124 -8.671 1.00 65.81 185 GLU A C 1
ATOM 1499 O O . GLU A 1 185 ? -17.951 -0.625 -9.596 1.00 65.81 185 GLU A O 1
ATOM 1504 N N . LYS A 1 186 ? -17.969 1.428 -8.717 1.00 66.12 186 LYS A N 1
ATOM 1505 C CA . LYS A 1 186 ? -17.351 2.100 -9.866 1.00 66.12 186 LYS A CA 1
ATOM 1506 C C . LYS A 1 186 ? -15.824 2.058 -9.866 1.00 66.12 186 LYS A C 1
ATOM 1508 O O . LYS A 1 186 ? -15.235 2.279 -10.924 1.00 66.12 186 LYS A O 1
ATOM 1513 N N . ASP A 1 187 ? -15.191 1.773 -8.731 1.00 69.62 187 ASP A N 1
ATOM 1514 C CA . ASP A 1 187 ? -13.733 1.757 -8.637 1.00 69.62 187 ASP A CA 1
ATOM 1515 C C . ASP A 1 187 ? -13.189 0.339 -8.839 1.00 69.62 187 ASP A C 1
ATOM 1517 O O . ASP A 1 187 ? -13.720 -0.636 -8.309 1.00 69.62 187 ASP A O 1
ATOM 1521 N N . LYS A 1 188 ? -12.093 0.213 -9.597 1.00 85.81 188 LYS A N 1
ATOM 1522 C CA . LYS A 1 188 ? -11.389 -1.062 -9.785 1.00 85.81 188 LYS A CA 1
ATOM 1523 C C . LYS A 1 188 ? -10.657 -1.430 -8.486 1.00 85.81 188 LYS A C 1
ATOM 1525 O O . LYS A 1 188 ? -9.475 -1.130 -8.328 1.00 85.81 188 LYS A O 1
ATOM 1530 N N . THR A 1 189 ? -11.386 -2.026 -7.546 1.00 92.81 189 THR A N 1
ATOM 1531 C CA . THR A 1 189 ? -10.921 -2.376 -6.198 1.00 92.81 189 THR A CA 1
ATOM 1532 C C . THR A 1 189 ? -10.954 -3.880 -5.944 1.00 92.81 189 THR A C 1
ATOM 1534 O O . THR A 1 189 ? -11.683 -4.625 -6.598 1.00 92.81 189 THR A O 1
ATOM 1537 N N . ILE A 1 190 ? -10.150 -4.327 -4.979 1.00 95.56 190 ILE A N 1
ATOM 1538 C CA . ILE A 1 190 ? -10.079 -5.719 -4.528 1.00 95.56 190 ILE A CA 1
ATOM 1539 C C . ILE A 1 190 ? -10.728 -5.795 -3.144 1.00 95.56 190 ILE A C 1
ATOM 1541 O O . ILE A 1 190 ? -10.233 -5.204 -2.183 1.00 95.56 190 ILE A O 1
ATOM 1545 N N . SER A 1 191 ? -11.856 -6.493 -3.027 1.00 94.19 191 SER A N 1
ATOM 1546 C CA . SER A 1 191 ? -12.523 -6.664 -1.733 1.00 94.19 191 SER A CA 1
ATOM 1547 C C . SER A 1 191 ? -11.765 -7.669 -0.865 1.00 94.19 191 SER A C 1
ATOM 1549 O O . SER A 1 191 ? -11.423 -8.754 -1.330 1.00 94.19 191 SER A O 1
ATOM 1551 N N . LEU A 1 192 ? -11.526 -7.322 0.401 1.00 94.50 192 LEU A N 1
ATOM 1552 C CA . LEU A 1 192 ? -10.916 -8.220 1.393 1.00 94.50 192 LEU A CA 1
ATOM 1553 C C . LEU A 1 192 ? -11.948 -8.903 2.303 1.00 94.50 192 LEU A C 1
ATOM 1555 O O . LEU A 1 192 ? -11.569 -9.621 3.229 1.00 94.50 192 LEU A O 1
ATOM 1559 N N . GLY A 1 193 ? -13.241 -8.695 2.035 1.00 90.00 193 GLY A N 1
ATOM 1560 C CA . GLY A 1 193 ? -14.333 -9.183 2.870 1.00 90.00 193 GLY A CA 1
ATOM 1561 C C . GLY A 1 193 ? -14.392 -8.521 4.250 1.00 90.00 193 GLY A C 1
ATOM 1562 O O . GLY A 1 193 ? -13.712 -7.529 4.531 1.00 90.00 193 GLY A O 1
ATOM 1563 N N . ASP A 1 194 ? -15.234 -9.086 5.111 1.00 91.06 194 ASP A N 1
ATOM 1564 C CA . ASP A 1 194 ? -15.460 -8.569 6.457 1.00 91.06 194 ASP A CA 1
ATOM 1565 C C . ASP A 1 194 ? -14.418 -9.078 7.456 1.00 91.06 194 ASP A C 1
ATOM 1567 O O . ASP A 1 194 ? -13.987 -10.236 7.437 1.00 91.06 194 ASP A O 1
ATOM 1571 N N . LEU A 1 195 ? -14.046 -8.203 8.387 1.00 95.81 195 LEU A N 1
ATOM 1572 C CA . LEU A 1 195 ? -13.136 -8.522 9.479 1.00 95.81 195 LEU A CA 1
ATOM 1573 C C . LEU A 1 195 ? -13.909 -8.928 10.734 1.00 95.81 195 LEU A C 1
ATOM 1575 O O . LEU A 1 195 ? -14.943 -8.355 11.068 1.00 95.81 195 LEU A O 1
ATOM 1579 N N . LYS A 1 196 ? -13.364 -9.872 11.504 1.00 96.25 196 LYS A N 1
ATOM 1580 C CA . LYS A 1 196 ? -13.943 -10.262 12.793 1.00 96.25 196 LYS A CA 1
ATOM 1581 C C . LYS A 1 196 ? -13.671 -9.180 13.836 1.00 96.25 196 LYS A C 1
ATOM 1583 O O . LYS A 1 196 ? -12.517 -8.972 14.221 1.00 96.25 196 LYS A O 1
ATOM 1588 N N . ARG A 1 197 ? -14.739 -8.552 14.332 1.00 96.50 197 ARG A N 1
ATOM 1589 C CA . ARG A 1 197 ? -14.713 -7.567 15.421 1.00 96.50 197 ARG A CA 1
ATOM 1590 C C . ARG A 1 197 ? -13.997 -8.083 16.673 1.00 96.50 197 ARG A C 1
ATOM 1592 O O . ARG A 1 197 ? -14.186 -9.229 17.087 1.00 96.50 197 ARG A O 1
ATOM 1599 N N . GLY A 1 19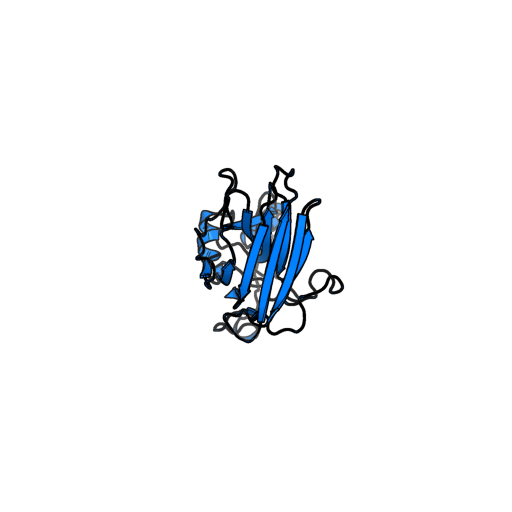8 ? -13.180 -7.221 17.280 1.00 96.31 198 GLY A N 1
ATOM 1600 C CA . GLY A 1 198 ? -12.456 -7.474 18.529 1.00 96.31 198 GLY A CA 1
ATOM 1601 C C . GLY A 1 198 ? -11.380 -8.561 18.433 1.00 96.31 198 GLY A C 1
ATOM 1602 O O . GLY A 1 198 ? -10.825 -8.969 19.453 1.00 96.31 198 GLY A O 1
ATOM 1603 N N . LYS A 1 199 ? -11.085 -9.057 17.226 1.00 97.38 199 LYS A N 1
ATOM 1604 C CA . LYS A 1 199 ? -10.092 -10.104 16.968 1.00 97.38 199 LYS A CA 1
ATOM 1605 C C . LYS A 1 199 ? -9.062 -9.612 15.964 1.00 97.38 199 LYS A C 1
ATOM 1607 O O . LYS A 1 199 ? -9.359 -8.779 15.117 1.00 97.38 199 LYS A O 1
ATOM 1612 N N . TRP A 1 200 ? -7.855 -10.159 16.049 1.00 98.00 200 TRP A N 1
ATOM 1613 C CA . TRP A 1 200 ? -6.829 -9.946 15.036 1.00 98.00 200 TRP A CA 1
ATOM 1614 C C . TRP A 1 200 ? -7.163 -10.747 13.777 1.00 98.00 200 TRP A C 1
ATOM 1616 O O . TRP A 1 200 ? -7.356 -11.962 13.832 1.00 98.00 200 TRP A O 1
ATOM 1626 N N . ASN A 1 201 ? -7.228 -10.054 12.647 1.00 98.00 201 ASN A N 1
ATOM 1627 C CA . ASN A 1 201 ? -7.438 -10.604 11.318 1.00 98.00 201 ASN A CA 1
ATOM 1628 C C . ASN A 1 201 ? -6.135 -10.423 10.545 1.00 98.00 201 ASN A C 1
ATOM 1630 O O . ASN A 1 201 ? -5.695 -9.295 10.334 1.00 98.00 201 ASN A O 1
ATOM 1634 N N . ILE A 1 202 ? -5.494 -11.525 10.166 1.00 97.25 202 ILE A N 1
ATOM 1635 C CA . ILE A 1 202 ? -4.233 -11.485 9.424 1.00 97.25 202 ILE A CA 1
ATOM 1636 C C . ILE A 1 202 ? -4.573 -11.415 7.942 1.00 97.25 202 ILE A C 1
ATOM 1638 O O . ILE A 1 202 ? -5.126 -12.363 7.385 1.00 97.25 202 ILE A O 1
ATOM 1642 N N . LEU A 1 203 ? -4.245 -10.290 7.320 1.00 97.38 203 LEU A N 1
ATOM 1643 C CA . LEU A 1 203 ? -4.431 -10.066 5.895 1.00 97.38 203 LEU A CA 1
ATOM 1644 C C . LEU A 1 203 ? -3.112 -10.321 5.179 1.00 97.38 203 LEU A C 1
ATOM 1646 O O . LEU A 1 203 ? -2.064 -9.865 5.634 1.00 97.38 203 LEU A O 1
ATOM 1650 N N . CYS A 1 204 ? -3.181 -11.038 4.060 1.00 96.75 204 CYS A N 1
ATOM 1651 C CA . CYS A 1 204 ? -2.057 -11.285 3.168 1.00 96.75 204 CYS A CA 1
ATOM 1652 C C . CYS A 1 204 ? -2.459 -10.831 1.764 1.00 96.75 204 CYS A C 1
ATOM 1654 O O . CYS A 1 204 ? -3.389 -11.386 1.185 1.00 96.75 204 CYS A O 1
ATOM 1656 N N . LEU A 1 205 ? -1.792 -9.801 1.254 1.00 97.56 205 LEU A N 1
ATOM 1657 C CA . LEU A 1 205 ? -2.047 -9.201 -0.051 1.00 97.56 205 LEU A CA 1
ATOM 1658 C C . LEU A 1 205 ? -0.966 -9.682 -1.017 1.00 97.56 205 LEU A C 1
ATOM 1660 O O . LEU A 1 205 ? 0.219 -9.400 -0.803 1.00 97.56 205 LEU A O 1
ATOM 1664 N N . ASP A 1 206 ? -1.365 -10.401 -2.063 1.00 96.44 206 ASP A N 1
ATOM 1665 C CA . ASP A 1 206 ? -0.459 -10.905 -3.093 1.00 96.44 206 ASP A CA 1
ATOM 1666 C C . ASP A 1 206 ? -0.372 -9.905 -4.244 1.00 96.44 206 ASP A C 1
ATOM 1668 O O . ASP A 1 206 ? -1.006 -10.041 -5.290 1.00 96.44 206 ASP A O 1
ATOM 1672 N N . LEU A 1 207 ? 0.464 -8.885 -4.047 1.00 96.94 207 LEU A N 1
ATOM 1673 C CA . LEU A 1 207 ? 0.597 -7.784 -5.000 1.00 96.94 207 LEU A CA 1
ATOM 1674 C C . LEU A 1 207 ? 1.006 -8.265 -6.396 1.00 96.94 207 LEU A C 1
ATOM 1676 O O . LEU A 1 207 ? 0.713 -7.602 -7.386 1.00 96.94 207 LEU A O 1
ATOM 1680 N N . THR A 1 208 ? 1.722 -9.387 -6.474 1.00 94.81 208 THR A N 1
ATOM 1681 C CA . THR A 1 208 ? 2.257 -9.914 -7.731 1.00 94.81 208 THR A CA 1
ATOM 1682 C C . THR A 1 208 ? 1.145 -10.489 -8.589 1.00 94.81 208 THR A C 1
ATOM 1684 O O . THR A 1 208 ? 1.027 -10.124 -9.762 1.00 94.81 208 THR A O 1
ATOM 1687 N N . ASN A 1 209 ? 0.322 -11.355 -7.999 1.00 96.31 209 ASN A N 1
ATOM 1688 C CA . ASN A 1 209 ? -0.814 -11.944 -8.694 1.00 96.31 209 ASN A CA 1
ATOM 1689 C C . ASN A 1 209 ? -1.913 -10.905 -8.935 1.00 96.31 209 ASN A C 1
ATOM 1691 O O . ASN A 1 209 ? -2.416 -10.803 -10.052 1.00 96.31 209 ASN A O 1
ATOM 1695 N N . ASP A 1 210 ? -2.190 -10.047 -7.955 1.00 97.25 210 ASP A N 1
ATOM 1696 C CA . ASP A 1 210 ? -3.203 -9.001 -8.092 1.00 97.25 210 ASP A CA 1
ATOM 1697 C C . ASP A 1 210 ? -2.839 -7.998 -9.199 1.00 97.25 210 ASP A C 1
ATOM 1699 O O . ASP A 1 210 ? -3.692 -7.566 -9.975 1.00 97.25 210 ASP A O 1
ATOM 1703 N N . ALA A 1 211 ? -1.559 -7.651 -9.360 1.00 96.25 211 ALA A N 1
ATOM 1704 C CA . ALA A 1 211 ? -1.139 -6.755 -10.433 1.00 96.25 211 ALA A CA 1
ATOM 1705 C C . ALA A 1 211 ? -1.428 -7.312 -11.834 1.00 96.25 211 ALA A C 1
ATOM 1707 O O . ALA A 1 211 ? -1.737 -6.514 -12.723 1.00 96.25 211 ALA A O 1
ATOM 1708 N N . LEU A 1 212 ? -1.345 -8.633 -12.046 1.00 95.56 212 LEU A N 1
ATOM 1709 C CA . LEU A 1 212 ? -1.633 -9.260 -13.344 1.00 95.56 212 LEU A CA 1
ATOM 1710 C C . LEU A 1 212 ? -3.069 -9.004 -13.810 1.00 95.56 212 LEU A C 1
ATOM 1712 O O . LEU A 1 212 ? -3.294 -8.805 -15.003 1.00 95.56 212 LEU A O 1
ATOM 1716 N N . GLU A 1 213 ? -4.019 -8.984 -12.881 1.00 94.75 213 GLU A N 1
ATOM 1717 C CA . GLU A 1 213 ? -5.441 -8.804 -13.174 1.00 94.75 213 GLU A CA 1
ATOM 1718 C C . GLU A 1 213 ? -5.864 -7.327 -13.102 1.00 94.75 213 GLU A C 1
ATOM 1720 O O . GLU A 1 213 ? -6.619 -6.805 -13.939 1.00 94.75 213 GLU A O 1
ATOM 1725 N N . TYR A 1 214 ? -5.344 -6.605 -12.111 1.00 95.00 214 TYR A N 1
ATOM 1726 C CA . TYR A 1 214 ? -5.887 -5.306 -11.749 1.00 95.00 214 TYR A CA 1
ATOM 1727 C C . TYR A 1 214 ? -5.127 -4.116 -12.343 1.00 95.00 214 TYR A C 1
ATOM 1729 O O . TYR A 1 214 ? -5.731 -3.051 -12.482 1.00 95.00 214 TYR A O 1
ATOM 1737 N N . THR A 1 215 ? -3.888 -4.276 -12.817 1.00 93.88 215 THR A N 1
ATOM 1738 C CA . THR A 1 215 ? -3.049 -3.134 -13.243 1.00 93.88 215 THR A CA 1
ATOM 1739 C C . THR A 1 215 ? -2.558 -3.233 -14.681 1.00 93.88 215 THR A C 1
ATOM 1741 O O . THR A 1 215 ? -2.410 -4.317 -15.250 1.00 93.88 215 THR A O 1
ATOM 1744 N N . LYS A 1 216 ? -2.225 -2.088 -15.284 1.00 92.19 216 LYS A N 1
ATOM 1745 C CA . LYS A 1 216 ? -1.420 -2.098 -16.511 1.00 92.19 216 LYS A CA 1
ATOM 1746 C C . LYS A 1 216 ? 0.011 -2.500 -16.161 1.00 92.19 216 LYS A C 1
ATOM 1748 O O . LYS A 1 216 ? 0.544 -2.120 -15.129 1.00 92.19 216 LYS A O 1
ATOM 1753 N N . GLY A 1 217 ? 0.657 -3.262 -17.040 1.00 90.12 217 GLY A N 1
ATOM 1754 C CA . GLY A 1 217 ? 2.043 -3.708 -16.845 1.00 90.12 217 GLY A CA 1
ATOM 1755 C C . GLY A 1 217 ? 2.200 -4.970 -15.990 1.00 90.12 217 GLY A C 1
ATOM 1756 O O . GLY A 1 217 ? 3.237 -5.620 -16.097 1.00 90.12 217 GLY A O 1
ATOM 1757 N N . GLY A 1 218 ? 1.182 -5.377 -15.225 1.00 94.00 218 GLY A N 1
ATOM 1758 C CA . GLY A 1 218 ? 1.214 -6.629 -14.470 1.00 94.00 218 GLY A CA 1
ATOM 1759 C C . GLY A 1 218 ? 2.425 -6.713 -13.540 1.00 94.00 218 GLY A C 1
ATOM 1760 O O . GLY A 1 218 ? 2.739 -5.765 -12.821 1.00 94.00 218 GLY A O 1
ATOM 1761 N N . VAL A 1 219 ? 3.158 -7.823 -13.615 1.00 94.25 219 VAL A N 1
ATOM 1762 C CA . VAL A 1 219 ? 4.375 -8.059 -12.817 1.00 94.25 219 VAL A CA 1
ATOM 1763 C C . VAL A 1 219 ? 5.569 -7.166 -13.178 1.00 94.25 219 VAL A C 1
ATOM 1765 O O . VAL A 1 219 ? 6.536 -7.129 -12.426 1.00 94.25 219 VAL A O 1
ATOM 1768 N N . ASP A 1 220 ? 5.523 -6.422 -14.291 1.00 93.19 220 ASP A N 1
ATOM 1769 C CA . ASP A 1 220 ? 6.552 -5.423 -14.638 1.00 93.19 220 ASP A CA 1
ATOM 1770 C C . ASP A 1 220 ? 6.467 -4.156 -13.766 1.00 93.19 220 ASP A C 1
ATOM 1772 O O . ASP A 1 220 ? 7.296 -3.245 -13.849 1.00 93.19 220 ASP A O 1
ATOM 1776 N N . ASN A 1 221 ? 5.444 -4.068 -12.917 1.00 95.75 221 ASN A N 1
ATOM 1777 C CA . ASN A 1 221 ? 5.358 -3.016 -11.928 1.00 95.75 221 ASN A CA 1
ATOM 1778 C C . ASN A 1 221 ? 6.432 -3.144 -10.838 1.00 95.75 221 ASN A C 1
ATOM 1780 O O . ASN A 1 221 ? 6.930 -4.223 -10.512 1.00 95.75 221 ASN A O 1
ATOM 1784 N N . VAL A 1 222 ? 6.759 -2.001 -10.237 1.00 93.81 222 VAL A N 1
ATOM 1785 C CA . VAL A 1 222 ? 7.593 -1.912 -9.035 1.00 93.81 222 VAL A CA 1
ATOM 1786 C C . VAL A 1 222 ? 6.723 -1.387 -7.908 1.00 93.81 222 VAL A C 1
ATOM 1788 O O . VAL A 1 222 ? 6.116 -0.329 -8.054 1.00 93.81 222 VAL A O 1
ATOM 1791 N N . PHE A 1 223 ? 6.687 -2.094 -6.781 1.00 94.19 223 PHE A N 1
ATOM 1792 C CA . PHE A 1 223 ? 6.076 -1.599 -5.555 1.00 94.19 223 PHE A CA 1
ATOM 1793 C C . PHE A 1 223 ? 6.761 -0.293 -5.136 1.00 94.19 223 PHE A C 1
ATOM 1795 O O . PHE A 1 223 ? 7.965 -0.264 -4.865 1.00 94.19 223 PHE A O 1
ATOM 1802 N N . GLY A 1 224 ? 5.997 0.795 -5.129 1.00 90.12 224 GLY A N 1
ATOM 1803 C CA . GLY A 1 224 ? 6.476 2.158 -4.932 1.00 90.12 224 GLY A CA 1
ATOM 1804 C C . GLY A 1 224 ? 6.182 2.724 -3.547 1.00 90.12 224 GLY A C 1
ATOM 1805 O O . GLY A 1 224 ? 6.986 3.517 -3.051 1.00 90.12 224 GLY A O 1
ATOM 1806 N N . GLY A 1 225 ? 5.071 2.313 -2.932 1.00 91.75 225 GLY A N 1
ATOM 1807 C CA . GLY A 1 225 ? 4.652 2.772 -1.612 1.00 91.75 225 GLY A CA 1
ATOM 1808 C C . GLY A 1 225 ? 3.316 2.184 -1.158 1.00 91.75 225 GLY A C 1
ATOM 1809 O O . GLY A 1 225 ? 2.592 1.565 -1.932 1.00 91.75 225 GLY A O 1
ATOM 1810 N N . LEU A 1 226 ? 2.992 2.405 0.116 1.00 95.62 226 LEU A N 1
ATOM 1811 C CA . LEU A 1 226 ? 1.778 1.909 0.760 1.00 95.62 226 LEU A CA 1
ATOM 1812 C C . LEU A 1 226 ? 1.121 3.031 1.564 1.00 95.62 226 LEU A C 1
ATOM 1814 O O . LEU A 1 226 ? 1.788 3.716 2.344 1.00 95.62 226 LEU A O 1
ATOM 1818 N N . SER A 1 227 ? -0.183 3.205 1.377 1.00 96.38 227 SER A N 1
ATOM 1819 C CA . SER A 1 227 ? -1.011 4.118 2.161 1.00 96.38 227 SER A CA 1
ATOM 1820 C C . SER A 1 227 ? -2.270 3.415 2.651 1.00 96.38 227 SER A C 1
ATOM 1822 O O . SER A 1 227 ? -2.839 2.585 1.952 1.00 96.38 227 SER A O 1
ATOM 1824 N N . LEU A 1 228 ? -2.723 3.790 3.837 1.00 97.75 228 LEU A N 1
ATOM 1825 C CA . LEU A 1 228 ? -4.013 3.425 4.397 1.00 97.75 228 LEU A CA 1
ATOM 1826 C C . LEU A 1 228 ? -4.884 4.670 4.374 1.00 97.75 228 LEU A C 1
ATOM 1828 O O . LEU A 1 228 ? -4.457 5.726 4.845 1.00 97.75 228 LEU A O 1
ATOM 1832 N N . LEU A 1 229 ? -6.073 4.557 3.803 1.00 97.19 229 LEU A N 1
ATOM 1833 C CA . LEU A 1 229 ? -7.081 5.602 3.828 1.00 97.19 229 LEU A CA 1
ATOM 1834 C C . LEU A 1 229 ? -8.246 5.081 4.655 1.00 97.19 229 LEU A C 1
ATOM 1836 O O . LEU A 1 229 ? -8.866 4.076 4.307 1.00 97.19 229 LEU A O 1
ATOM 1840 N N . VAL A 1 230 ? -8.492 5.740 5.779 1.00 97.44 230 VAL A N 1
ATOM 1841 C CA . VAL A 1 230 ? -9.650 5.467 6.625 1.00 97.44 230 VAL A CA 1
ATOM 1842 C C . VAL A 1 230 ? -10.714 6.472 6.248 1.00 97.44 230 VAL A C 1
ATOM 1844 O O . VAL A 1 230 ? -10.609 7.649 6.602 1.00 97.44 230 VAL A O 1
ATOM 1847 N N . ASP A 1 231 ? -11.699 6.009 5.486 1.00 96.44 231 ASP A N 1
ATOM 1848 C CA . ASP A 1 231 ? -12.754 6.868 4.981 1.00 96.44 231 ASP A CA 1
ATOM 1849 C C . ASP A 1 231 ? -13.993 6.772 5.869 1.00 96.44 231 ASP A C 1
ATOM 1851 O O . ASP A 1 231 ? -14.392 5.695 6.318 1.00 96.44 231 ASP A O 1
ATOM 1855 N N . SER A 1 232 ? -14.634 7.917 6.064 1.00 96.38 232 SER A N 1
ATOM 1856 C CA . SER A 1 232 ? -15.896 8.046 6.779 1.00 96.38 232 SER A CA 1
ATOM 1857 C C . SER A 1 232 ? -16.814 9.025 6.049 1.00 96.38 232 SER A C 1
ATOM 1859 O O . SER A 1 232 ? -16.363 10.019 5.470 1.00 96.38 232 SER A O 1
ATOM 1861 N N . ARG A 1 233 ? -18.120 8.765 6.115 1.00 95.62 233 ARG A N 1
ATOM 1862 C CA . ARG A 1 233 ? -19.185 9.711 5.758 1.00 95.62 233 ARG A CA 1
ATOM 1863 C C . ARG A 1 233 ? -20.324 9.631 6.775 1.00 95.62 233 ARG A C 1
ATOM 1865 O O . ARG A 1 233 ? -20.421 8.678 7.542 1.00 95.62 233 ARG A O 1
ATOM 1872 N N . ARG A 1 234 ? -21.203 10.633 6.784 1.00 95.00 234 ARG A N 1
ATOM 1873 C CA . ARG A 1 234 ? -22.433 10.679 7.597 1.00 95.00 234 ARG A CA 1
ATOM 1874 C C . ARG A 1 234 ? -22.218 10.440 9.098 1.00 95.00 234 ARG A C 1
ATOM 1876 O O . ARG A 1 234 ? -23.113 9.947 9.777 1.00 95.00 234 ARG A O 1
ATOM 1883 N N . GLY A 1 235 ? -21.063 10.824 9.639 1.00 94.69 235 GLY A N 1
ATOM 1884 C CA . GLY A 1 235 ? -20.780 10.696 11.070 1.00 94.69 235 GLY A CA 1
ATOM 1885 C C . GLY A 1 235 ? -20.272 9.326 11.513 1.00 94.69 235 GLY A C 1
ATOM 1886 O O . GLY A 1 235 ? -20.043 9.149 12.715 1.00 94.69 235 GLY A O 1
ATOM 1887 N N . GLU A 1 236 ? -20.081 8.388 10.579 1.00 96.00 236 GLU A N 1
ATOM 1888 C CA . GLU A 1 236 ? -19.599 7.039 10.874 1.00 96.00 236 GLU A CA 1
ATOM 1889 C C . GLU A 1 236 ? -18.224 7.097 11.534 1.00 96.00 236 GLU A C 1
ATOM 1891 O O . GLU A 1 236 ? -17.327 7.806 11.071 1.00 96.00 236 GLU A O 1
ATOM 1896 N N . HIS A 1 237 ? -18.052 6.372 12.629 1.00 96.44 237 HIS A N 1
ATOM 1897 C CA . HIS A 1 237 ? -16.751 6.248 13.265 1.00 96.44 237 HIS A CA 1
ATOM 1898 C C . HIS A 1 237 ? -16.077 4.990 12.724 1.00 96.44 237 HIS A C 1
ATOM 1900 O O . HIS A 1 237 ? -16.706 3.945 12.613 1.00 96.44 237 HIS A O 1
ATOM 1906 N N . VAL A 1 238 ? -14.805 5.076 12.366 1.00 97.06 238 VAL A N 1
ATOM 1907 C CA . VAL A 1 238 ? -14.020 3.914 11.958 1.00 97.06 238 VAL A CA 1
ATOM 1908 C C . VAL A 1 238 ? -12.805 3.860 12.854 1.00 97.06 238 VAL A C 1
ATOM 1910 O O . VAL A 1 238 ? -12.054 4.829 12.907 1.00 97.06 238 VAL A O 1
ATOM 1913 N N . GLU A 1 239 ? -12.618 2.745 13.554 1.00 97.62 239 GLU A N 1
ATOM 1914 C CA . GLU A 1 239 ? -11.521 2.547 14.497 1.00 97.62 239 GLU A CA 1
ATOM 1915 C C . GLU A 1 239 ? -11.004 1.110 14.436 1.00 97.62 239 GLU A C 1
ATOM 1917 O O . GLU A 1 239 ? -11.767 0.141 14.518 1.00 97.62 239 GLU A O 1
ATOM 1922 N N . PHE A 1 240 ? -9.686 0.977 14.322 1.00 98.12 240 PHE A N 1
ATOM 1923 C CA . PHE A 1 240 ? -9.010 -0.311 14.333 1.00 98.12 240 PHE A CA 1
ATOM 1924 C C . PHE A 1 240 ? -7.545 -0.178 14.761 1.00 98.12 240 PHE A C 1
ATOM 1926 O O . PHE A 1 240 ? -6.957 0.905 14.772 1.00 98.12 240 PHE A O 1
ATOM 1933 N N . PHE A 1 241 ? -6.944 -1.319 15.072 1.00 98.19 241 PHE A N 1
ATOM 1934 C CA . PHE A 1 241 ? -5.526 -1.462 15.368 1.00 98.19 241 PHE A CA 1
ATOM 1935 C C . PHE A 1 241 ? -4.810 -2.203 14.247 1.00 98.19 241 PHE A C 1
ATOM 1937 O O . PHE A 1 241 ? -5.383 -3.113 13.646 1.00 98.19 241 PHE A O 1
ATOM 1944 N N . ILE A 1 242 ? -3.552 -1.839 14.003 1.00 97.81 242 ILE A N 1
ATOM 1945 C CA . ILE A 1 242 ? -2.629 -2.553 13.122 1.00 97.81 242 ILE A CA 1
ATOM 1946 C C . ILE A 1 242 ? -1.417 -3.027 13.914 1.00 97.81 242 ILE A C 1
ATOM 1948 O O . ILE A 1 242 ? -0.834 -2.259 14.681 1.00 97.81 242 ILE A O 1
ATOM 1952 N N . ASP A 1 243 ? -1.021 -4.272 13.666 1.00 97.38 243 ASP A N 1
ATOM 1953 C CA . ASP A 1 243 ? 0.199 -4.876 14.195 1.00 97.38 243 ASP A CA 1
ATOM 1954 C C . ASP A 1 243 ? 0.836 -5.848 13.174 1.00 97.38 243 ASP A C 1
ATOM 1956 O O . ASP A 1 243 ? 0.253 -6.131 12.122 1.00 97.38 243 ASP A O 1
ATOM 1960 N N . ASP A 1 244 ? 2.045 -6.332 13.469 1.00 94.81 244 ASP A N 1
ATOM 1961 C CA . ASP A 1 244 ? 2.827 -7.321 12.711 1.00 94.81 244 ASP A CA 1
ATOM 1962 C C . ASP A 1 244 ? 2.882 -7.036 11.197 1.00 94.81 244 ASP A C 1
ATOM 1964 O O . ASP A 1 244 ? 2.619 -7.904 10.356 1.00 94.81 244 ASP A O 1
ATOM 1968 N N . PHE A 1 245 ? 3.202 -5.789 10.831 1.00 95.69 245 PHE A N 1
ATOM 1969 C CA . PHE A 1 245 ? 3.332 -5.409 9.428 1.00 95.69 245 PHE A CA 1
ATOM 1970 C C . PHE A 1 245 ? 4.603 -6.011 8.836 1.00 95.69 245 PHE A C 1
ATOM 1972 O O . PHE A 1 245 ? 5.712 -5.785 9.328 1.00 95.69 245 PHE A O 1
ATOM 1979 N N . ARG A 1 246 ? 4.455 -6.728 7.723 1.00 94.19 246 ARG A N 1
ATOM 1980 C CA . ARG A 1 246 ? 5.569 -7.311 6.980 1.00 94.19 246 ARG A CA 1
ATOM 1981 C C . ARG A 1 246 ? 5.400 -7.073 5.500 1.00 94.19 246 ARG A C 1
ATOM 1983 O O . ARG A 1 246 ? 4.323 -7.246 4.938 1.00 94.19 246 ARG A O 1
ATOM 1990 N N . LEU A 1 247 ? 6.518 -6.766 4.871 1.00 92.00 247 LEU A N 1
ATOM 1991 C CA . LEU A 1 247 ? 6.630 -6.648 3.434 1.00 92.00 247 LEU A CA 1
ATOM 1992 C C . LEU A 1 247 ? 7.692 -7.657 2.973 1.00 92.00 247 LEU A C 1
ATOM 1994 O O . LEU A 1 247 ? 8.845 -7.619 3.427 1.00 92.00 247 LEU A O 1
ATOM 1998 N N . ARG A 1 248 ? 7.257 -8.619 2.159 1.00 88.25 248 ARG A N 1
ATOM 1999 C CA . ARG A 1 248 ? 8.027 -9.795 1.732 1.00 88.25 248 ARG A CA 1
ATOM 2000 C C . ARG A 1 248 ? 8.245 -9.777 0.235 1.00 88.25 248 ARG A C 1
ATOM 2002 O O . ARG A 1 248 ? 7.322 -9.320 -0.468 1.00 88.25 248 ARG A O 1
#

Secondary structure (DSSP, 8-state):
--------EE-----TTTSSS-HHHHHHHHHHTT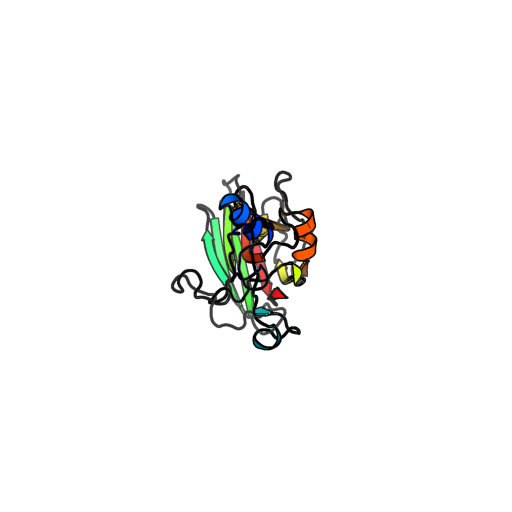--EE---PPPHHHH---SS-SEEE-S-SSS---TTS-TT---EEEEEEE-TTEEEEEEEEES--SSSSEEEEEEEEE-TT--S-EEEEEEEE-GGGTT-EEGGGT--EEEEEEESS--TTTEEEEEEEEEEEETTTTEEEEEEEEEE---TTS--EE-----TTS-EEEEE-HHHHHHHHSTTGGG-EE-EEEEEEEE-TT-EEEEEEEEEEE-